Protein AF-0000000079963563 (afdb_homodimer)

Radius of gyration: 20.86 Å; Cα contacts (8 Å, |Δi|>4): 319; chains: 2; bounding box: 52×65×40 Å

Foldseek 3Di:
DQQKQAPVVCLCCQAPVLLVVLVVLLVCLVPPLQVVVCLLPPCVVPPDDCPPSNVVSNVVSVVSNVLSCCRHPVCVVDRDLVSVLVSLVVVLVVLVVQLVVLVVSCVVVVNPDVVSDDPSSVCSNVVSVVSSVVSVCVNVQPRMDRPPPPDD/DQQKQAPVVCLCCQAPVLLVVLVVLLVCLVPPLQVVVCLLPPCVVPPDDCPPSNVVSNVVSVVSNVLSCCRHPVCVVDRDLVSVLVSLVVVLVVLVVQLVVLVVSCVVVVNPDVVPDDPSSVCSNVVSVVSSVVSVCVNVQPRMDRPPPPDD

InterPro domains:
  IPR056121 Domain of unknown function DUF7704 [PF24803] (6-142)
  IPR056121 Domain of unknown function DUF7704 [PTHR37019] (5-150)

Secondary structure (DSSP, 8-state):
----EE-HHHHHIIIIIHHHHHHHHHHHHHH-HHHHHHHHS-TTTS---TTHHHHHHHHHHHHHHHHHHIIIIIGGG---HHHHHHHHHHHHHHHHHHHHHHHHHHHHTT--SGGG--HHHHHHHHHHHHHHHHHHHHHHTTTEE-------/----EE-HHHHH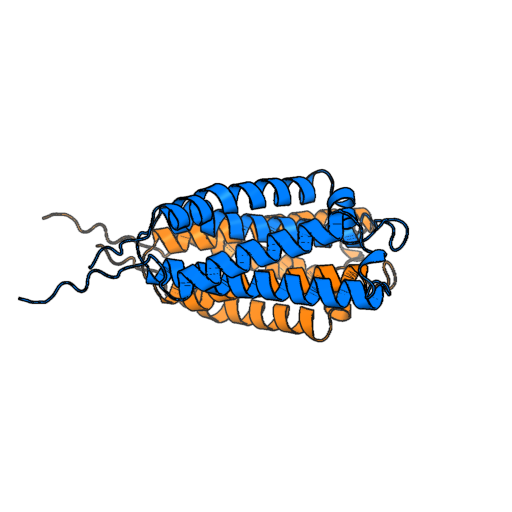IIIIIHHHHHHHHHHHHHH-HHHHHHHHS-TTTS---TTHHHHHHHHHHHHHHHHHHIIIIIGGG---HHHHHHHHHHHHHHHHHHHHHHHHHHHHTT--SGGG--HHHHHHHHHHHHHHHHHHHHHTTTTEE-------

Structure (mmCIF, N/CA/C/O backbone):
data_AF-0000000079963563-model_v1
#
loop_
_entity.id
_entity.type
_entity.pdbx_description
1 polymer 'DUF7704 domain-containing protein'
#
loop_
_atom_site.group_PDB
_atom_site.id
_atom_site.type_symbol
_atom_site.label_atom_id
_atom_site.label_alt_id
_atom_site.label_comp_id
_atom_site.label_asym_id
_atom_site.label_entity_id
_atom_site.label_seq_id
_atom_site.pdbx_PDB_ins_code
_atom_site.Cartn_x
_atom_site.Cartn_y
_atom_site.Cartn_z
_atom_site.occupancy
_atom_site.B_iso_or_equiv
_atom_site.auth_seq_id
_atom_site.auth_comp_id
_atom_site.auth_asym_id
_atom_site.auth_atom_id
_atom_site.pdbx_PDB_model_num
ATOM 1 N N . MET A 1 1 ? 4.363 29.156 14.539 1 44.59 1 MET A N 1
ATOM 2 C CA . MET A 1 1 ? 4.629 27.844 13.938 1 44.59 1 MET A CA 1
ATOM 3 C C . MET A 1 1 ? 5.824 27.922 12.992 1 44.59 1 MET A C 1
ATOM 5 O O . MET A 1 1 ? 5.836 28.719 12.062 1 44.59 1 MET A O 1
ATOM 9 N N . THR A 1 2 ? 6.93 27.609 13.445 1 53.22 2 THR A N 1
ATOM 10 C CA . THR A 1 2 ? 8.164 27.703 12.672 1 53.22 2 THR A CA 1
ATOM 11 C C . THR A 1 2 ? 8.031 26.969 11.344 1 53.22 2 THR A C 1
ATOM 13 O O . THR A 1 2 ? 7.469 25.875 11.297 1 53.22 2 THR A O 1
ATOM 16 N N . THR A 1 3 ? 7.969 27.672 10.328 1 65.56 3 THR A N 1
ATOM 17 C CA . THR A 1 3 ? 7.918 27.062 9 1 65.56 3 THR A CA 1
ATOM 18 C C . THR A 1 3 ? 9.195 26.281 8.719 1 65.56 3 THR A C 1
ATOM 20 O O . THR A 1 3 ? 10.297 26.828 8.789 1 65.56 3 THR A O 1
ATOM 23 N N . PRO A 1 4 ? 9.094 24.984 8.703 1 71.44 4 PRO A N 1
ATOM 24 C CA . PRO A 1 4 ? 10.305 24.203 8.406 1 71.44 4 PRO A CA 1
ATOM 25 C C . PRO A 1 4 ? 10.883 24.531 7.031 1 71.44 4 PRO A C 1
ATOM 27 O O . PRO A 1 4 ? 10.141 24.875 6.109 1 71.44 4 PRO A O 1
ATOM 30 N N . ASN A 1 5 ? 12.195 24.719 7.102 1 83 5 ASN A N 1
ATOM 31 C CA . ASN A 1 5 ? 12.891 24.891 5.828 1 83 5 ASN A CA 1
ATOM 32 C C . ASN A 1 5 ? 13.359 23.547 5.27 1 83 5 ASN A C 1
ATOM 34 O O . ASN A 1 5 ? 14.305 22.953 5.789 1 83 5 ASN A O 1
ATOM 38 N N . ILE A 1 6 ? 12.672 23.031 4.316 1 85.62 6 ILE A N 1
ATOM 39 C CA . ILE A 1 6 ? 13.023 21.797 3.623 1 85.62 6 ILE A CA 1
ATOM 40 C C . ILE A 1 6 ? 13.719 22.125 2.307 1 85.62 6 ILE A C 1
ATOM 42 O O . ILE A 1 6 ? 13.188 22.875 1.484 1 85.62 6 ILE A O 1
ATOM 46 N N . HIS A 1 7 ? 14.977 21.625 2.199 1 89.5 7 HIS A N 1
ATOM 47 C CA . HIS A 1 7 ? 15.719 21.828 0.962 1 89.5 7 HIS A CA 1
ATOM 48 C C . HIS A 1 7 ? 14.883 21.453 -0.255 1 89.5 7 HIS A C 1
ATOM 50 O O . HIS A 1 7 ? 14.148 20.453 -0.224 1 89.5 7 HIS A O 1
ATOM 56 N N . SER A 1 8 ? 15.047 22.156 -1.301 1 91 8 SER A N 1
ATOM 57 C CA . SER A 1 8 ? 14.234 21.984 -2.5 1 91 8 SER A CA 1
ATOM 58 C C . SER A 1 8 ? 14.391 20.594 -3.088 1 91 8 SER A C 1
ATOM 60 O O . SER A 1 8 ? 13.453 20.047 -3.68 1 91 8 SER A O 1
ATOM 62 N N . PHE A 1 9 ? 15.594 20 -2.922 1 93.62 9 PHE A N 1
ATOM 63 C CA . PHE A 1 9 ? 15.82 18.656 -3.432 1 93.62 9 PHE A CA 1
ATOM 64 C C . PHE A 1 9 ? 14.781 17.688 -2.891 1 93.62 9 PHE A C 1
ATOM 66 O O . PHE A 1 9 ? 14.195 16.906 -3.648 1 93.62 9 PHE A O 1
ATOM 73 N N . TYR A 1 10 ? 14.555 17.719 -1.634 1 94.19 10 TYR A N 1
ATOM 74 C CA . TYR A 1 10 ? 13.609 16.797 -1.001 1 94.19 10 TYR A CA 1
ATOM 75 C C . TYR A 1 10 ? 12.188 17.078 -1.464 1 94.19 10 TYR A C 1
ATOM 77 O O . TYR A 1 10 ? 11.414 16.156 -1.73 1 94.19 10 TYR A O 1
ATOM 85 N N . ARG A 1 11 ? 11.867 18.281 -1.586 1 94.06 11 ARG A N 1
ATOM 86 C CA . ARG A 1 11 ? 10.523 18.656 -2.027 1 94.06 11 ARG A CA 1
ATOM 87 C C . ARG A 1 11 ? 10.25 18.125 -3.436 1 94.06 11 ARG A C 1
ATOM 89 O O . ARG A 1 11 ? 9.195 17.547 -3.693 1 94.06 11 ARG A O 1
ATOM 96 N N . ILE A 1 12 ? 11.188 18.375 -4.262 1 95.5 12 ILE A N 1
ATOM 97 C CA . ILE A 1 12 ? 11.039 17.938 -5.645 1 95.5 12 ILE A CA 1
ATOM 98 C C . ILE A 1 12 ? 11 16.422 -5.699 1 95.5 12 ILE A C 1
ATOM 100 O O . ILE A 1 12 ? 10.133 15.828 -6.348 1 95.5 12 ILE A O 1
ATOM 104 N N . TRP A 1 13 ? 11.883 15.797 -5 1 97.19 13 TRP A N 1
ATOM 105 C CA . TRP A 1 13 ? 11.969 14.344 -5.035 1 97.19 13 TRP A CA 1
ATOM 106 C C . TRP A 1 13 ? 10.695 13.711 -4.48 1 97.19 13 TRP A C 1
ATOM 108 O O . TRP A 1 13 ? 10.102 12.836 -5.117 1 97.19 13 TRP A O 1
ATOM 118 N N . PHE A 1 14 ? 10.25 14.148 -3.322 1 97.19 14 PHE A N 1
ATOM 119 C CA . PHE A 1 14 ? 9.18 13.484 -2.592 1 97.19 14 PHE A CA 1
ATOM 120 C C . PHE A 1 14 ? 7.82 13.828 -3.197 1 97.19 14 PHE A C 1
ATOM 122 O O . PHE A 1 14 ? 6.898 13.008 -3.17 1 97.19 14 PHE A O 1
ATOM 129 N N . THR A 1 15 ? 7.719 15.016 -3.881 1 96.44 15 THR A N 1
ATOM 130 C CA . THR A 1 15 ? 6.383 15.43 -4.301 1 96.44 15 THR A CA 1
ATOM 131 C C . THR A 1 15 ? 6.238 15.336 -5.816 1 96.44 15 THR A C 1
ATOM 133 O O . THR A 1 15 ? 5.125 15.383 -6.34 1 96.44 15 THR A O 1
ATOM 136 N N . ILE A 1 16 ? 7.316 15.133 -6.559 1 97.25 16 ILE A N 1
ATOM 137 C CA . ILE A 1 16 ? 7.219 15.07 -8.016 1 97.25 16 ILE A CA 1
ATOM 138 C C . ILE A 1 16 ? 7.801 13.75 -8.508 1 97.25 16 ILE A C 1
ATOM 140 O O . ILE A 1 16 ? 7.105 12.961 -9.148 1 97.25 16 ILE A O 1
ATOM 144 N N . VAL A 1 17 ? 9.016 13.508 -8.141 1 97.5 17 VAL A N 1
ATOM 145 C CA . VAL A 1 17 ? 9.703 12.352 -8.688 1 97.5 17 VAL A CA 1
ATOM 146 C C . VAL A 1 17 ? 9.062 11.07 -8.156 1 97.5 17 VAL A C 1
ATOM 148 O O . VAL A 1 17 ? 8.664 10.203 -8.938 1 97.5 17 VAL A O 1
ATOM 151 N N . ASP A 1 18 ? 8.906 10.961 -6.859 1 97.75 18 ASP A N 1
ATOM 152 C CA . ASP A 1 18 ? 8.352 9.758 -6.246 1 97.75 18 ASP A CA 1
ATOM 153 C C . ASP A 1 18 ? 6.945 9.469 -6.773 1 97.75 18 ASP A C 1
ATOM 155 O O . ASP A 1 18 ? 6.668 8.359 -7.234 1 97.75 18 ASP A O 1
ATOM 159 N N . PRO A 1 19 ? 6.074 10.438 -6.77 1 97.38 19 PRO A N 1
ATOM 160 C CA . PRO A 1 19 ? 4.734 10.141 -7.285 1 97.38 19 PRO A CA 1
ATOM 161 C C . PRO A 1 19 ? 4.742 9.789 -8.773 1 97.38 19 PRO A C 1
ATOM 163 O O . PRO A 1 19 ? 3.916 8.984 -9.227 1 97.38 19 PRO A O 1
ATOM 166 N N . THR A 1 20 ? 5.629 10.328 -9.539 1 97.88 20 THR A N 1
ATOM 167 C CA . THR A 1 20 ? 5.734 9.984 -10.953 1 97.88 20 THR A CA 1
ATOM 168 C C . THR A 1 20 ? 6.16 8.531 -11.125 1 97.88 20 THR A C 1
ATOM 170 O O . THR A 1 20 ? 5.594 7.805 -11.945 1 97.88 20 THR A O 1
ATOM 173 N N . VAL A 1 21 ? 7.16 8.109 -10.344 1 96.81 21 VAL A N 1
ATOM 174 C CA . VAL A 1 21 ? 7.613 6.719 -10.375 1 96.81 21 VAL A CA 1
ATOM 175 C C . VAL A 1 21 ? 6.465 5.793 -9.984 1 96.81 21 VAL A C 1
ATOM 177 O O . VAL A 1 21 ? 6.23 4.773 -10.641 1 96.81 21 VAL A O 1
ATOM 180 N N . LEU A 1 22 ? 5.754 6.137 -8.977 1 97.75 22 LEU A N 1
ATOM 181 C CA . LEU A 1 22 ? 4.633 5.32 -8.516 1 97.75 22 LEU A CA 1
ATOM 182 C C . LEU A 1 22 ? 3.521 5.285 -9.555 1 97.75 22 LEU A C 1
ATOM 184 O O . LEU A 1 22 ? 2.84 4.27 -9.711 1 97.75 22 LEU A O 1
ATOM 188 N N . PHE A 1 23 ? 3.371 6.391 -10.305 1 97.69 23 PHE A N 1
ATOM 189 C CA . PHE A 1 23 ? 2.371 6.438 -11.367 1 97.69 23 PHE A CA 1
ATOM 190 C C . PHE A 1 23 ? 2.658 5.383 -12.43 1 97.69 23 PHE A C 1
ATOM 192 O O . PHE A 1 23 ? 1.761 4.645 -12.836 1 97.69 23 PHE A O 1
ATOM 199 N N . PHE A 1 24 ? 3.891 5.277 -12.844 1 95.94 24 PHE A N 1
ATOM 200 C CA . PHE A 1 24 ? 4.266 4.293 -13.852 1 95.94 24 PHE A CA 1
ATOM 201 C C . PHE A 1 24 ? 4.137 2.879 -13.297 1 95.94 24 PHE A C 1
ATOM 203 O O . PHE A 1 24 ? 3.762 1.954 -14.023 1 95.94 24 PHE A O 1
ATOM 210 N N . THR A 1 25 ? 4.496 2.732 -12.031 1 95.81 25 THR A N 1
ATOM 211 C CA . THR A 1 25 ? 4.355 1.426 -11.398 1 95.81 25 THR A CA 1
ATOM 212 C C . THR A 1 25 ? 2.895 0.99 -11.375 1 95.81 25 THR A C 1
ATOM 214 O O . THR A 1 25 ? 2.572 -0.15 -11.719 1 95.81 25 THR A O 1
ATOM 217 N N . VAL A 1 26 ? 2.016 1.884 -10.977 1 97.56 26 VAL A N 1
ATOM 218 C CA . VAL A 1 26 ? 0.585 1.603 -10.922 1 97.56 26 VAL A CA 1
ATOM 219 C C . VAL A 1 26 ? 0.073 1.263 -12.32 1 97.56 26 VAL A C 1
ATOM 221 O O . VAL A 1 26 ? -0.674 0.298 -12.492 1 97.56 26 VAL A O 1
ATOM 224 N N . LEU A 1 27 ? 0.519 2.016 -13.289 1 97.25 27 LEU A N 1
ATOM 225 C CA . LEU A 1 27 ? 0.101 1.764 -14.664 1 97.25 27 LEU A CA 1
ATOM 226 C C . LEU A 1 27 ? 0.542 0.378 -15.125 1 97.25 27 LEU A C 1
ATOM 228 O O . LEU A 1 27 ? -0.212 -0.327 -15.797 1 97.25 27 LEU A O 1
ATOM 232 N N . THR A 1 28 ? 1.711 -0.006 -14.805 1 95.81 28 THR A N 1
ATOM 233 C CA . THR A 1 28 ? 2.207 -1.322 -15.188 1 95.81 28 THR A CA 1
ATOM 234 C C . THR A 1 28 ? 1.41 -2.424 -14.5 1 95.81 28 THR A C 1
ATOM 236 O O . THR A 1 28 ? 1.154 -3.477 -15.086 1 95.81 28 THR A O 1
ATOM 239 N N . CYS A 1 29 ? 0.989 -2.217 -13.25 1 95.44 29 CYS A N 1
ATOM 240 C CA . CYS A 1 29 ? 0.158 -3.176 -12.531 1 95.44 29 CYS A CA 1
ATOM 241 C C . CYS A 1 29 ? -1.172 -3.389 -13.242 1 95.44 29 CYS A C 1
ATOM 243 O O . CYS A 1 29 ? -1.704 -4.5 -13.258 1 95.44 29 CYS A O 1
ATOM 245 N N . ILE A 1 30 ? -1.697 -2.359 -13.906 1 93.44 30 ILE A N 1
ATOM 246 C CA . ILE A 1 30 ? -3.029 -2.398 -14.5 1 93.44 30 ILE A CA 1
ATOM 247 C C . ILE A 1 30 ? -2.939 -2.918 -15.93 1 93.44 30 ILE A C 1
ATOM 249 O O . ILE A 1 30 ? -3.688 -3.818 -16.328 1 93.44 30 ILE A O 1
ATOM 253 N N . VAL A 1 31 ? -1.97 -2.512 -16.703 1 95 31 VAL A N 1
ATOM 254 C CA . VAL A 1 31 ? -1.929 -2.748 -18.141 1 95 31 VAL A CA 1
ATOM 255 C C . VAL A 1 31 ? -1.108 -4 -18.438 1 95 31 VAL A C 1
ATOM 257 O O . VAL A 1 31 ? -1.452 -4.781 -19.328 1 95 31 VAL A O 1
ATOM 260 N N . SER A 1 32 ? -0.006 -4.16 -17.766 1 94.81 32 SER A N 1
ATOM 261 C CA . SER A 1 32 ? 0.893 -5.27 -18.047 1 94.81 32 SER A CA 1
ATOM 262 C C . SER A 1 32 ? 1.438 -5.891 -16.766 1 94.81 32 SER A C 1
ATOM 264 O O . SER A 1 32 ? 2.648 -5.895 -16.547 1 94.81 32 SER A O 1
ATOM 266 N N . PRO A 1 33 ? 0.589 -6.543 -16.031 1 93 33 PRO A N 1
ATOM 267 C CA . PRO A 1 33 ? 1.051 -7.129 -14.773 1 93 33 PRO A CA 1
ATOM 268 C C . PRO A 1 33 ? 2.107 -8.211 -14.977 1 93 33 PRO A C 1
ATOM 270 O O . PRO A 1 33 ? 3.002 -8.375 -14.141 1 93 33 PRO A O 1
ATOM 273 N N . ALA A 1 34 ? 2.068 -8.891 -16.125 1 91.62 34 ALA A N 1
ATOM 274 C CA . ALA A 1 34 ? 3.072 -9.914 -16.422 1 91.62 34 ALA A CA 1
ATOM 275 C C . ALA A 1 34 ? 4.465 -9.297 -16.531 1 91.62 34 ALA A C 1
ATOM 277 O O . ALA A 1 34 ? 5.449 -9.898 -16.094 1 91.62 34 ALA A O 1
ATOM 278 N N . THR A 1 35 ? 4.492 -8.117 -17.109 1 89.12 35 THR A N 1
ATOM 279 C CA . THR A 1 35 ? 5.762 -7.41 -17.25 1 89.12 35 THR A CA 1
ATOM 280 C C . THR A 1 35 ? 6.309 -7.02 -15.875 1 89.12 35 THR A C 1
ATOM 282 O O . THR A 1 35 ? 7.508 -7.168 -15.617 1 89.12 35 THR A O 1
ATOM 285 N N . LEU A 1 36 ? 5.473 -6.578 -15.031 1 90.19 36 LEU A N 1
ATOM 286 C CA . LEU A 1 36 ? 5.906 -6.188 -13.695 1 90.19 36 LEU A CA 1
ATOM 287 C C . LEU A 1 36 ? 6.449 -7.387 -12.93 1 90.19 36 LEU A C 1
ATOM 289 O O . LEU A 1 36 ? 7.508 -7.301 -12.297 1 90.19 36 LEU A O 1
ATOM 293 N N . LEU A 1 37 ? 5.715 -8.469 -13.039 1 89.88 37 LEU A N 1
ATOM 294 C CA . LEU A 1 37 ? 6.203 -9.68 -12.391 1 89.88 37 LEU A CA 1
ATOM 295 C C . LEU A 1 37 ? 7.555 -10.094 -12.961 1 89.88 37 LEU A C 1
ATOM 297 O O . LEU A 1 37 ? 8.43 -10.562 -12.227 1 89.88 37 LEU A O 1
ATOM 301 N N . GLY A 1 38 ? 7.77 -9.922 -14.211 1 85.62 38 GLY A N 1
ATOM 302 C CA . GLY A 1 38 ? 9 -10.273 -14.898 1 85.62 38 GLY A CA 1
ATOM 303 C C . GLY A 1 38 ? 10.195 -9.469 -14.445 1 85.62 38 GLY A C 1
ATOM 304 O O . GLY A 1 38 ? 11.344 -9.883 -14.633 1 85.62 38 GLY A O 1
ATOM 305 N N . THR A 1 39 ? 9.906 -8.305 -13.883 1 82.62 39 THR A N 1
ATOM 306 C CA . THR A 1 39 ? 11 -7.496 -13.352 1 82.62 39 THR A CA 1
ATOM 307 C C . THR A 1 39 ? 11.492 -8.062 -12.023 1 82.62 39 THR A C 1
ATOM 309 O O . THR A 1 39 ? 12.594 -7.746 -11.578 1 82.62 39 THR A O 1
ATOM 312 N N . ILE A 1 40 ? 10.703 -8.828 -11.445 1 80.38 40 ILE A N 1
ATOM 313 C CA . ILE A 1 40 ? 11.008 -9.398 -10.133 1 80.38 40 ILE A CA 1
ATOM 314 C C . ILE A 1 40 ? 11.508 -10.828 -10.297 1 80.38 40 ILE A C 1
ATOM 316 O O . ILE A 1 40 ? 12.43 -11.258 -9.602 1 80.38 40 ILE A O 1
ATOM 320 N N . LEU A 1 41 ? 10.797 -11.562 -11.234 1 83.75 41 LEU A N 1
ATOM 321 C CA . LEU A 1 41 ? 11.102 -12.969 -11.469 1 83.75 41 LEU A CA 1
ATOM 322 C C . LEU A 1 41 ? 11.141 -13.273 -12.961 1 83.75 41 LEU A C 1
ATOM 324 O O . LEU A 1 41 ? 10.188 -12.984 -13.688 1 83.75 41 LEU A O 1
ATOM 328 N N . PRO A 1 42 ? 12.141 -13.898 -13.406 1 79.44 42 PRO A N 1
ATOM 329 C CA . PRO A 1 42 ? 12.164 -14.312 -14.812 1 79.44 42 PRO A CA 1
ATOM 330 C C . PRO A 1 42 ? 11.07 -15.328 -15.141 1 79.44 42 PRO A C 1
ATOM 332 O O . PRO A 1 42 ? 10.758 -16.188 -14.328 1 79.44 42 PRO A O 1
ATOM 335 N N . PRO A 1 43 ? 10.531 -15.148 -16.328 1 80.06 43 PRO A N 1
ATOM 336 C CA . PRO A 1 43 ? 9.469 -16.062 -16.75 1 80.06 43 PRO A CA 1
ATOM 337 C C . PRO A 1 43 ? 9.906 -17.531 -16.719 1 80.06 43 PRO A C 1
ATOM 339 O O . PRO A 1 43 ? 9.07 -18.422 -16.578 1 80.06 43 PRO A O 1
ATOM 342 N N . SER A 1 44 ? 11.125 -17.797 -16.891 1 78.88 44 SER A N 1
ATOM 343 C CA . SER A 1 44 ? 11.641 -19.156 -16.906 1 78.88 44 SER A CA 1
ATOM 344 C C . SER A 1 44 ? 11.453 -19.844 -15.562 1 78.88 44 SER A C 1
ATOM 346 O O . SER A 1 44 ? 11.398 -21.062 -15.477 1 78.88 44 SER A O 1
ATOM 348 N N . VAL A 1 45 ? 11.266 -19.109 -14.539 1 77.69 45 VAL A N 1
ATOM 349 C CA . VAL A 1 45 ? 11.195 -19.688 -13.203 1 77.69 45 VAL A CA 1
ATOM 350 C C . VAL A 1 45 ? 9.734 -19.812 -12.773 1 77.69 45 VAL A C 1
ATOM 352 O O . VAL A 1 45 ? 9.336 -20.844 -12.234 1 77.69 45 VAL A O 1
ATOM 355 N N . VAL A 1 46 ? 8.938 -18.719 -13.008 1 79.69 46 VAL A N 1
ATOM 356 C CA . VAL A 1 46 ? 7.527 -18.75 -12.625 1 79.69 46 VAL A CA 1
ATOM 357 C C . VAL A 1 46 ? 6.684 -18.078 -13.711 1 79.69 46 VAL A C 1
ATOM 359 O O . VAL A 1 46 ? 6.738 -16.859 -13.891 1 79.69 46 VAL A O 1
ATOM 362 N N . PRO A 1 47 ? 5.922 -18.953 -14.344 1 85.75 47 PRO A N 1
ATOM 363 C CA . PRO A 1 47 ? 5.023 -18.359 -15.344 1 85.75 47 PRO A CA 1
ATOM 364 C C . PRO A 1 47 ? 3.914 -17.516 -14.719 1 85.75 47 PRO A C 1
ATOM 366 O O . PRO A 1 47 ? 3.404 -17.859 -13.648 1 85.75 47 PRO A O 1
ATOM 369 N N . TYR A 1 48 ? 3.578 -16.453 -15.422 1 89.69 48 TYR A N 1
ATOM 370 C CA . TYR A 1 48 ? 2.523 -15.555 -14.961 1 89.69 48 TYR A CA 1
ATOM 371 C C . TYR A 1 48 ? 1.172 -16.25 -14.953 1 89.69 48 TYR A C 1
ATOM 373 O O . TYR A 1 48 ? 0.767 -16.844 -15.961 1 89.69 48 TYR A O 1
ATOM 381 N N . ASP A 1 49 ? 0.518 -16.266 -13.766 1 91 49 ASP A N 1
ATOM 382 C CA . ASP A 1 49 ? -0.851 -16.734 -13.602 1 91 49 ASP A CA 1
ATOM 383 C C . ASP A 1 49 ? -1.831 -15.578 -13.492 1 91 49 ASP A C 1
ATOM 385 O O . ASP A 1 49 ? -1.848 -14.867 -12.484 1 91 49 ASP A O 1
ATOM 389 N N . SER A 1 50 ? -2.676 -15.453 -14.445 1 89.12 50 SER A N 1
ATOM 390 C CA . SER A 1 50 ? -3.527 -14.273 -14.555 1 89.12 50 SER A CA 1
ATOM 391 C C . SER A 1 50 ? -4.504 -14.188 -13.391 1 89.12 50 SER A C 1
ATOM 393 O O . SER A 1 50 ? -5.008 -13.109 -13.07 1 89.12 50 SER A O 1
ATOM 395 N N . LEU A 1 51 ? -4.793 -15.289 -12.828 1 90.94 51 LEU A N 1
ATOM 396 C CA . LEU A 1 51 ? -5.73 -15.258 -11.711 1 90.94 51 LEU A CA 1
ATOM 397 C C . LEU A 1 51 ? -5.016 -14.914 -10.406 1 90.94 51 LEU A C 1
ATOM 399 O O . LEU A 1 51 ? -5.203 -13.828 -9.859 1 90.94 51 LEU A O 1
ATOM 403 N N . SER A 1 52 ? -4.094 -15.781 -9.992 1 91.38 52 SER A N 1
ATOM 404 C CA . SER A 1 52 ? -3.498 -15.602 -8.672 1 91.38 52 SER A CA 1
ATOM 405 C C . SER A 1 52 ? -2.52 -14.43 -8.664 1 91.38 52 SER A C 1
ATOM 407 O O . SER A 1 52 ? -2.588 -13.562 -7.797 1 91.38 52 SER A O 1
ATOM 409 N N . HIS A 1 53 ? -1.612 -14.32 -9.68 1 93.56 53 HIS A N 1
ATOM 410 C CA . HIS A 1 53 ? -0.671 -13.203 -9.719 1 93.56 53 HIS A CA 1
ATOM 411 C C . HIS A 1 53 ? -1.38 -11.898 -10.047 1 93.56 53 HIS A C 1
ATOM 413 O O . HIS A 1 53 ? -1.048 -10.844 -9.492 1 93.56 53 HIS A O 1
ATOM 419 N N . GLY A 1 54 ? -2.344 -11.969 -10.93 1 93.19 54 GLY A N 1
ATOM 420 C CA . GLY A 1 54 ? -3.062 -10.766 -11.328 1 93.19 54 GLY A CA 1
ATOM 421 C C . GLY A 1 54 ? -3.766 -10.086 -10.172 1 93.19 54 GLY A C 1
ATOM 422 O O . GLY A 1 54 ? -3.656 -8.867 -10 1 93.19 54 GLY A O 1
ATOM 423 N N . ILE A 1 55 ? -4.402 -10.797 -9.328 1 93.19 55 ILE A N 1
ATOM 424 C CA . ILE A 1 55 ? -5.16 -10.25 -8.211 1 93.19 55 ILE A CA 1
ATOM 425 C C . ILE A 1 55 ? -4.211 -9.562 -7.234 1 93.19 55 ILE A C 1
ATOM 427 O O . ILE A 1 55 ? -4.508 -8.469 -6.738 1 93.19 55 ILE A O 1
ATOM 431 N N . LEU A 1 56 ? -3.094 -10.188 -7.004 1 94.81 56 LEU A N 1
ATOM 432 C CA . LEU A 1 56 ? -2.125 -9.625 -6.07 1 94.81 56 LEU A CA 1
ATOM 433 C C . LEU A 1 56 ? -1.492 -8.359 -6.641 1 94.81 56 LEU A C 1
ATOM 435 O O . LEU A 1 56 ? -1.326 -7.363 -5.93 1 94.81 56 LEU A O 1
ATOM 439 N N . LEU A 1 57 ? -1.23 -8.375 -7.906 1 96.06 57 LEU A N 1
ATOM 440 C CA . LEU A 1 57 ? -0.585 -7.23 -8.539 1 96.06 57 LEU A CA 1
ATOM 441 C C . LEU A 1 57 ? -1.55 -6.055 -8.648 1 96.06 57 LEU A C 1
ATOM 443 O O . LEU A 1 57 ? -1.141 -4.898 -8.523 1 96.06 57 LEU A O 1
ATOM 447 N N . TYR A 1 58 ? -2.766 -6.301 -8.812 1 95.31 58 TYR A N 1
ATOM 448 C CA . TYR A 1 58 ? -3.754 -5.23 -8.805 1 95.31 58 TYR A CA 1
ATOM 449 C C . TYR A 1 58 ? -3.873 -4.605 -7.422 1 95.31 58 TYR A C 1
ATOM 451 O O . TYR A 1 58 ? -4.004 -3.387 -7.293 1 95.31 58 TYR A O 1
ATOM 459 N N . GLN A 1 59 ? -3.85 -5.445 -6.453 1 95.62 59 GLN A N 1
ATOM 460 C CA . GLN A 1 59 ? -3.873 -4.934 -5.09 1 95.62 59 GLN A CA 1
ATOM 461 C C . GLN A 1 59 ? -2.641 -4.082 -4.797 1 95.62 59 GLN A C 1
ATOM 463 O O . GLN A 1 59 ? -2.746 -3.012 -4.199 1 95.62 59 GLN A O 1
ATOM 468 N N . ILE A 1 60 ? -1.515 -4.531 -5.23 1 97 60 ILE A N 1
ATOM 469 C CA . ILE A 1 60 ? -0.273 -3.781 -5.086 1 97 60 ILE A CA 1
ATOM 470 C C . ILE A 1 60 ? -0.394 -2.439 -5.805 1 97 60 ILE A C 1
ATOM 472 O O . ILE A 1 60 ? -0.005 -1.401 -5.266 1 97 60 ILE A O 1
ATOM 476 N N . GLY A 1 61 ? -0.95 -2.525 -6.973 1 97.56 61 GLY A N 1
ATOM 477 C CA . GLY A 1 61 ? -1.171 -1.29 -7.711 1 97.56 61 GLY A CA 1
ATOM 478 C C . GLY A 1 61 ? -2.023 -0.289 -6.953 1 97.56 61 GLY A C 1
ATOM 479 O O . GLY A 1 61 ? -1.709 0.902 -6.918 1 97.56 61 GLY A O 1
ATOM 480 N N . ALA A 1 62 ? -3.068 -0.738 -6.363 1 98.06 62 ALA A N 1
ATOM 481 C CA . ALA A 1 62 ? -3.953 0.141 -5.602 1 98.06 62 ALA A CA 1
ATOM 482 C C . ALA A 1 62 ? -3.23 0.737 -4.395 1 98.06 62 ALA A C 1
ATOM 484 O O . ALA A 1 62 ? -3.42 1.91 -4.07 1 98.06 62 ALA A O 1
ATOM 485 N N . LEU A 1 63 ? -2.449 -0.046 -3.789 1 98.44 63 LEU A N 1
ATOM 486 C CA . LEU A 1 63 ? -1.723 0.409 -2.609 1 98.44 63 LEU A CA 1
ATOM 487 C C . LEU A 1 63 ? -0.632 1.404 -2.992 1 98.44 63 LEU A C 1
ATOM 489 O O . LEU A 1 63 ? -0.391 2.375 -2.27 1 98.44 63 LEU A O 1
ATOM 493 N N . TYR A 1 64 ? -0.034 1.193 -4.121 1 98.62 64 TYR A N 1
ATOM 494 C CA . TYR A 1 64 ? 0.939 2.17 -4.598 1 98.62 64 TYR A CA 1
ATOM 495 C C . TYR A 1 64 ? 0.253 3.467 -5.012 1 98.62 64 TYR A C 1
ATOM 497 O O . TYR A 1 64 ? 0.816 4.551 -4.852 1 98.62 64 TYR A O 1
ATOM 505 N N . ALA A 1 65 ? -0.869 3.346 -5.566 1 98.44 65 ALA A N 1
ATOM 506 C CA . ALA A 1 65 ? -1.626 4.559 -5.863 1 98.44 65 ALA A CA 1
ATOM 507 C C . ALA A 1 65 ? -1.909 5.355 -4.594 1 98.44 65 ALA A C 1
ATOM 509 O O . ALA A 1 65 ? -1.79 6.582 -4.582 1 98.44 65 ALA A O 1
ATOM 510 N N . PHE A 1 66 ? -2.34 4.668 -3.547 1 98.81 66 PHE A N 1
ATOM 511 C CA . PHE A 1 66 ? -2.51 5.305 -2.246 1 98.81 66 PHE A CA 1
ATOM 512 C C . PHE A 1 66 ? -1.243 6.047 -1.838 1 98.81 66 PHE A C 1
ATOM 514 O O . PHE A 1 66 ? -1.301 7.219 -1.448 1 98.81 66 PHE A O 1
ATOM 521 N N . MET A 1 67 ? -0.125 5.355 -1.93 1 98.75 67 MET A N 1
ATOM 522 C CA . MET A 1 67 ? 1.151 5.957 -1.559 1 98.75 67 MET A CA 1
ATOM 523 C C . MET A 1 67 ? 1.456 7.168 -2.436 1 98.75 67 MET A C 1
ATOM 525 O O . MET A 1 67 ? 1.952 8.188 -1.946 1 98.75 67 MET A O 1
ATOM 529 N N . GLY A 1 68 ? 1.173 7.055 -3.66 1 98.44 68 GLY A N 1
ATOM 530 C CA . GLY A 1 68 ? 1.372 8.18 -4.562 1 98.44 68 GLY A CA 1
ATOM 531 C C . GLY A 1 68 ? 0.561 9.406 -4.18 1 98.44 68 GLY A C 1
ATOM 532 O O . GLY A 1 68 ? 1.037 10.531 -4.297 1 98.44 68 GLY A O 1
ATOM 533 N N . ILE A 1 69 ? -0.606 9.188 -3.766 1 98.62 69 ILE A N 1
ATOM 534 C CA . ILE A 1 69 ? -1.47 10.281 -3.35 1 98.62 69 ILE A CA 1
ATOM 535 C C . ILE A 1 69 ? -0.931 10.906 -2.062 1 98.62 69 ILE A C 1
ATOM 537 O O . ILE A 1 69 ? -0.979 12.125 -1.885 1 98.62 69 ILE A O 1
ATOM 541 N N . MET A 1 70 ? -0.379 10.078 -1.166 1 98.69 70 MET A N 1
ATOM 542 C CA . MET A 1 70 ? 0.25 10.633 0.029 1 98.69 70 MET A CA 1
ATOM 543 C C . MET A 1 70 ? 1.406 11.555 -0.343 1 98.69 70 MET A C 1
ATOM 545 O O . MET A 1 70 ? 1.593 12.602 0.275 1 98.69 70 MET A O 1
ATOM 549 N N . TYR A 1 71 ? 2.082 11.203 -1.396 1 98 71 TYR A N 1
ATOM 550 C CA . TYR A 1 71 ? 3.225 12 -1.834 1 98 71 TYR A CA 1
ATOM 551 C C . TYR A 1 71 ? 2.77 13.227 -2.611 1 98 71 TYR A C 1
ATOM 553 O O . TYR A 1 71 ? 3.111 14.359 -2.254 1 98 71 TYR A O 1
ATOM 561 N N . GLY A 1 72 ? 1.962 13.039 -3.537 1 96.81 72 GLY A N 1
ATOM 562 C CA . GLY A 1 72 ? 1.635 14.078 -4.5 1 96.81 72 GLY A CA 1
ATOM 563 C C . GLY A 1 72 ? 0.581 15.047 -3.998 1 96.81 72 GLY A C 1
ATOM 564 O O . GLY A 1 72 ? 0.506 16.188 -4.461 1 96.81 72 GLY A O 1
ATOM 565 N N . VAL A 1 73 ? -0.239 14.57 -3.123 1 97.75 73 VAL A N 1
ATOM 566 C CA . VAL A 1 73 ? -1.354 15.406 -2.695 1 97.75 73 VAL A CA 1
ATOM 567 C C . VAL A 1 73 ? -1.195 15.766 -1.218 1 97.75 73 VAL A C 1
ATOM 569 O O . VAL A 1 73 ? -1.082 16.938 -0.866 1 97.75 73 VAL A O 1
ATOM 57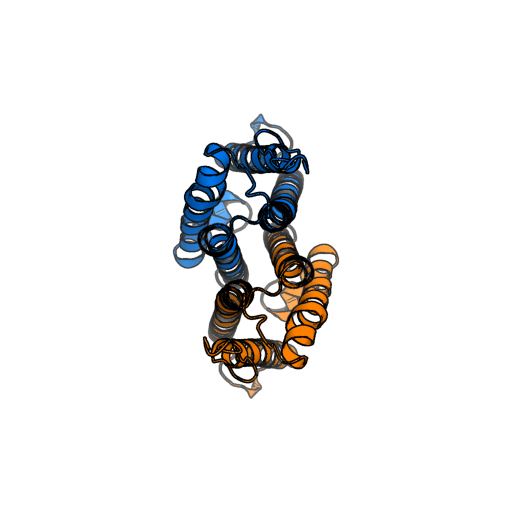2 N N . LEU A 1 74 ? -1.04 14.812 -0.36 1 97.94 74 LEU A N 1
ATOM 573 C CA . LEU A 1 74 ? -1.013 15.078 1.075 1 97.94 74 LEU A CA 1
ATOM 574 C C . LEU A 1 74 ? 0.204 15.914 1.452 1 97.94 74 LEU A C 1
ATOM 576 O O . LEU A 1 74 ? 0.078 16.906 2.166 1 97.94 74 LEU A O 1
ATOM 580 N N . GLN A 1 75 ? 1.353 15.516 0.95 1 96.5 75 GLN A N 1
ATOM 581 C CA . GLN A 1 75 ? 2.564 16.234 1.322 1 96.5 75 GLN A CA 1
ATOM 582 C C . GLN A 1 75 ? 2.572 17.641 0.73 1 96.5 75 GLN A C 1
ATOM 584 O O . GLN A 1 75 ? 3.221 18.547 1.266 1 96.5 75 GLN A O 1
ATOM 589 N N . ARG A 1 76 ? 1.822 17.906 -0.288 1 94.88 76 ARG A N 1
ATOM 590 C CA . ARG A 1 76 ? 1.718 19.25 -0.85 1 94.88 76 ARG A CA 1
ATOM 591 C C . ARG A 1 76 ? 0.713 20.094 -0.072 1 94.88 76 ARG A C 1
ATOM 593 O O . ARG A 1 76 ? 0.742 21.328 -0.14 1 94.88 76 ARG A O 1
ATOM 600 N N . ALA A 1 77 ? -0.146 19.406 0.58 1 95.19 77 ALA A N 1
ATOM 601 C CA . ALA A 1 77 ? -1.22 20.094 1.281 1 95.19 77 ALA A CA 1
ATOM 602 C C . ALA A 1 77 ? -0.759 20.578 2.656 1 95.19 77 ALA A C 1
ATOM 604 O O . ALA A 1 77 ? -1.505 21.25 3.369 1 95.19 77 ALA A O 1
ATOM 605 N N . THR A 1 78 ? 0.459 20.266 3.018 1 92.56 78 THR A N 1
ATOM 606 C CA . THR A 1 78 ? 0.954 20.688 4.324 1 92.56 78 THR A CA 1
ATOM 607 C C . THR A 1 78 ? 2.453 20.969 4.27 1 92.56 78 THR A C 1
ATOM 609 O O . THR A 1 78 ? 3.184 20.328 3.51 1 92.56 78 THR A O 1
ATOM 612 N N . SER A 1 79 ? 2.924 21.906 5.117 1 89.5 79 SER A N 1
ATOM 613 C CA . SER A 1 79 ? 4.344 22.203 5.277 1 89.5 79 SER A CA 1
ATOM 614 C C . SER A 1 79 ? 4.859 21.75 6.633 1 89.5 79 SER A C 1
ATOM 616 O O . SER A 1 79 ? 5.984 22.078 7.02 1 89.5 79 SER A O 1
ATOM 618 N N . ASP A 1 80 ? 3.963 21.016 7.312 1 92.12 80 ASP A N 1
ATOM 619 C CA . ASP A 1 80 ? 4.344 20.5 8.625 1 92.12 80 ASP A CA 1
ATOM 620 C C . ASP A 1 80 ? 5.398 19.406 8.508 1 92.12 80 ASP A C 1
ATOM 622 O O . ASP A 1 80 ? 5.129 18.328 7.98 1 92.12 80 ASP A O 1
ATOM 626 N N . LEU A 1 81 ? 6.586 19.703 9.062 1 93.25 81 LEU A N 1
ATOM 627 C CA . LEU A 1 81 ? 7.727 18.797 8.945 1 93.25 81 LEU A CA 1
ATOM 628 C C . LEU A 1 81 ? 7.449 17.484 9.656 1 93.25 81 LEU A C 1
ATOM 630 O O . LEU A 1 81 ? 7.906 16.422 9.211 1 93.25 81 LEU A O 1
ATOM 634 N N . ARG A 1 82 ? 6.766 17.531 10.727 1 93.94 82 ARG A N 1
ATOM 635 C CA . ARG A 1 82 ? 6.441 16.328 11.469 1 93.94 82 ARG A CA 1
ATOM 636 C C . ARG A 1 82 ? 5.652 15.352 10.602 1 93.94 82 ARG A C 1
ATOM 638 O O . ARG A 1 82 ? 5.918 14.141 10.625 1 93.94 82 ARG A O 1
ATOM 645 N N . LEU A 1 83 ? 4.723 15.82 9.859 1 96.56 83 LEU A N 1
ATOM 646 C CA . LEU A 1 83 ? 3.9 14.977 9 1 96.56 83 LEU A CA 1
ATOM 647 C C . LEU A 1 83 ? 4.715 14.422 7.836 1 96.56 83 LEU A C 1
ATOM 649 O O . LEU A 1 83 ? 4.551 13.266 7.449 1 96.56 83 LEU A O 1
ATOM 653 N N . TRP A 1 84 ? 5.594 15.266 7.301 1 96.31 84 TRP A N 1
ATOM 654 C CA . TRP A 1 84 ? 6.492 14.797 6.25 1 96.31 84 TRP A CA 1
ATOM 655 C C . TRP A 1 84 ? 7.359 13.648 6.754 1 96.31 84 TRP A C 1
ATOM 657 O O . TRP A 1 84 ? 7.539 12.641 6.055 1 96.31 84 TRP A O 1
ATOM 667 N N . LYS A 1 85 ? 7.848 13.773 7.941 1 97.12 85 LYS A N 1
ATOM 668 C CA . LYS A 1 85 ? 8.719 12.75 8.516 1 97.12 85 LYS A CA 1
ATOM 669 C C . LYS A 1 85 ? 7.953 11.461 8.789 1 97.12 85 LYS A C 1
ATOM 671 O O . LYS A 1 85 ? 8.5 10.367 8.664 1 97.12 85 LYS A O 1
ATOM 676 N N . ILE A 1 86 ? 6.75 11.531 9.156 1 98.19 86 ILE A N 1
ATOM 677 C CA . ILE A 1 86 ? 5.934 10.344 9.367 1 98.19 86 ILE A CA 1
ATOM 678 C C . ILE A 1 86 ? 5.75 9.602 8.047 1 98.19 86 ILE A C 1
ATOM 680 O O . ILE A 1 86 ? 5.949 8.383 7.98 1 98.19 86 ILE A O 1
ATOM 684 N N . VAL A 1 87 ? 5.379 10.328 6.984 1 98.56 87 VAL A N 1
ATOM 685 C CA . VAL A 1 87 ? 5.152 9.711 5.68 1 98.56 87 VAL A CA 1
ATOM 686 C C . VAL A 1 87 ? 6.441 9.062 5.184 1 98.56 87 VAL A C 1
ATOM 688 O O . VAL A 1 87 ? 6.441 7.902 4.77 1 98.56 87 VAL A O 1
ATOM 691 N N . GLN A 1 88 ? 7.523 9.82 5.305 1 98.5 88 GLN A N 1
ATOM 692 C CA . GLN A 1 88 ? 8.789 9.32 4.773 1 98.5 88 GLN A CA 1
ATOM 693 C C . GLN A 1 88 ? 9.352 8.211 5.648 1 98.5 88 GLN A C 1
ATOM 695 O O . GLN A 1 88 ? 10 7.285 5.152 1 98.5 88 GLN A O 1
ATOM 700 N N . GLY A 1 89 ? 9.164 8.336 6.934 1 98.5 89 GLY A N 1
ATOM 701 C CA . GLY A 1 89 ? 9.562 7.246 7.809 1 98.5 89 GLY A CA 1
ATOM 702 C C . GLY A 1 89 ? 8.844 5.949 7.508 1 98.5 89 GLY A C 1
ATOM 703 O O . GLY A 1 89 ? 9.461 4.879 7.477 1 98.5 89 GLY A O 1
ATOM 704 N N . ALA A 1 90 ? 7.516 6.035 7.332 1 98.75 90 ALA A N 1
ATOM 705 C CA . ALA A 1 90 ? 6.727 4.863 6.953 1 98.75 90 ALA A CA 1
ATOM 706 C C . ALA A 1 90 ? 7.176 4.316 5.602 1 98.75 90 ALA A C 1
ATOM 708 O O . ALA A 1 90 ? 7.207 3.1 5.395 1 98.75 90 ALA A O 1
ATOM 709 N N . THR A 1 91 ? 7.48 5.184 4.676 1 98.69 91 THR A N 1
ATOM 710 C CA . THR A 1 91 ? 7.953 4.77 3.361 1 98.69 91 THR A CA 1
ATOM 711 C C . THR A 1 91 ? 9.297 4.055 3.469 1 98.69 91 THR A C 1
ATOM 713 O O . THR A 1 91 ? 9.555 3.098 2.736 1 98.69 91 THR A O 1
ATOM 716 N N . LEU A 1 92 ? 10.164 4.559 4.316 1 98.62 92 LEU A N 1
ATOM 717 C CA . LEU A 1 92 ? 11.461 3.912 4.516 1 98.62 92 LEU A CA 1
ATOM 718 C C . LEU A 1 92 ? 11.281 2.459 4.941 1 98.62 92 LEU A C 1
ATOM 720 O O . LEU A 1 92 ? 12.039 1.585 4.516 1 98.62 92 LEU A O 1
ATOM 724 N N . MET A 1 93 ? 10.281 2.217 5.738 1 98.19 93 MET A N 1
ATOM 725 C CA . MET A 1 93 ? 9.977 0.843 6.129 1 98.19 93 MET A CA 1
ATOM 726 C C . MET A 1 93 ? 9.617 -0.003 4.91 1 98.19 93 MET A C 1
ATOM 728 O O . MET A 1 93 ? 10.023 -1.163 4.816 1 98.19 93 MET A O 1
ATOM 732 N N . VAL A 1 94 ? 8.875 0.55 3.984 1 98.31 94 VAL A N 1
ATOM 733 C CA . VAL A 1 94 ? 8.523 -0.148 2.754 1 98.31 94 VAL A CA 1
ATOM 734 C C . VAL A 1 94 ? 9.781 -0.412 1.929 1 98.31 94 VAL A C 1
ATOM 736 O O . VAL A 1 94 ? 9.984 -1.524 1.437 1 98.31 94 VAL A O 1
ATOM 739 N N . ASP A 1 95 ? 10.633 0.609 1.825 1 97.88 95 ASP A N 1
ATOM 740 C CA . ASP A 1 95 ? 11.875 0.462 1.079 1 97.88 95 ASP A CA 1
ATOM 741 C C . ASP A 1 95 ? 12.727 -0.672 1.647 1 97.88 95 ASP A C 1
ATOM 743 O O . ASP A 1 95 ? 13.242 -1.506 0.898 1 97.88 95 ASP A O 1
ATOM 747 N N . LEU A 1 96 ? 12.891 -0.677 2.914 1 97.75 96 LEU A N 1
ATOM 748 C CA . LEU A 1 96 ? 13.711 -1.697 3.566 1 97.75 96 LEU A CA 1
ATOM 749 C C . LEU A 1 96 ? 13.102 -3.082 3.371 1 97.75 96 LEU A C 1
ATOM 751 O O . LEU A 1 96 ? 13.828 -4.059 3.172 1 97.75 96 LEU A O 1
ATOM 755 N N . SER A 1 97 ? 11.82 -3.129 3.439 1 96.25 97 SER A N 1
ATOM 756 C CA . SER A 1 97 ? 11.156 -4.402 3.188 1 96.25 97 SER A CA 1
ATOM 757 C C . SER A 1 97 ? 11.43 -4.895 1.769 1 96.25 97 SER A C 1
ATOM 759 O O . SER A 1 97 ? 11.617 -6.094 1.548 1 96.25 97 SER A O 1
ATOM 761 N N . LEU A 1 98 ? 11.359 -3.975 0.848 1 95.81 98 LEU A N 1
ATOM 762 C CA . LEU A 1 98 ? 11.609 -4.344 -0.542 1 95.81 98 LEU A CA 1
ATOM 763 C C . LEU A 1 98 ? 13.039 -4.855 -0.719 1 95.81 98 LEU A C 1
ATOM 765 O O . LEU A 1 98 ? 13.281 -5.773 -1.506 1 95.81 98 LEU A O 1
ATOM 769 N N . ILE A 1 99 ? 13.977 -4.336 -0.01 1 96.19 99 ILE A N 1
ATOM 770 C CA . ILE A 1 99 ? 15.367 -4.777 -0.078 1 96.19 99 ILE A CA 1
ATOM 771 C C . ILE A 1 99 ? 15.484 -6.184 0.508 1 96.19 99 ILE A C 1
ATOM 773 O O . ILE A 1 99 ? 16.156 -7.047 -0.07 1 96.19 99 ILE A O 1
ATOM 777 N N . VAL A 1 100 ? 14.859 -6.387 1.6 1 94.88 100 VAL A N 1
ATOM 778 C CA . VAL A 1 100 ? 14.898 -7.699 2.242 1 94.88 100 VAL A CA 1
ATOM 779 C C . VAL A 1 100 ? 14.258 -8.742 1.328 1 94.88 100 VAL A C 1
ATOM 781 O O . VAL A 1 100 ? 14.797 -9.828 1.144 1 94.88 100 VAL A O 1
ATOM 784 N N . VAL A 1 101 ? 13.094 -8.422 0.796 1 92.31 101 VAL A N 1
ATOM 785 C CA . VAL A 1 101 ? 12.398 -9.336 -0.101 1 92.31 101 VAL A CA 1
ATOM 786 C C . VAL A 1 101 ? 13.266 -9.625 -1.321 1 92.31 101 VAL A C 1
ATOM 788 O O . VAL A 1 101 ? 13.281 -10.75 -1.825 1 92.31 101 VAL A O 1
ATOM 791 N N . PHE A 1 102 ? 13.93 -8.633 -1.843 1 91.38 102 PHE A N 1
ATOM 792 C CA . PHE A 1 102 ? 14.844 -8.82 -2.959 1 91.38 102 PHE A CA 1
ATOM 793 C C . PHE A 1 102 ? 15.922 -9.836 -2.607 1 91.38 102 PHE A C 1
ATOM 795 O O . PHE A 1 102 ? 16.188 -10.758 -3.379 1 91.38 102 PHE A O 1
ATOM 802 N N . TYR A 1 103 ? 16.531 -9.68 -1.469 1 92 103 TYR A N 1
ATOM 803 C CA . TYR A 1 103 ? 17.594 -10.586 -1.029 1 92 103 TYR A CA 1
ATOM 804 C C . TYR A 1 103 ? 17.062 -12.016 -0.908 1 92 103 TYR A C 1
ATOM 806 O O . TYR A 1 103 ? 17.703 -12.953 -1.388 1 92 103 TYR A O 1
ATOM 814 N N . VAL A 1 104 ? 15.953 -12.172 -0.294 1 90 104 VAL A N 1
ATOM 815 C CA . VAL A 1 104 ? 15.359 -13.492 -0.104 1 90 104 VAL A CA 1
ATOM 816 C C . VAL A 1 104 ? 15.062 -14.125 -1.461 1 90 104 VAL A C 1
ATOM 818 O O . VAL A 1 104 ? 15.305 -15.32 -1.665 1 90 104 VAL A O 1
ATOM 821 N N . SER A 1 105 ? 14.477 -13.297 -2.311 1 88.94 105 SER A N 1
ATOM 822 C CA . SER A 1 105 ? 14.172 -13.773 -3.658 1 88.94 105 SER A CA 1
ATOM 823 C C . SER A 1 105 ? 15.438 -14.266 -4.359 1 88.94 105 SER A C 1
ATOM 825 O O . SER A 1 105 ? 15.414 -15.312 -5.02 1 88.94 105 SER A O 1
ATOM 827 N N . MET A 1 106 ? 16.547 -13.594 -4.215 1 91.31 106 MET A N 1
ATOM 828 C CA . MET A 1 106 ? 17.812 -13.969 -4.855 1 91.31 106 MET A CA 1
ATOM 829 C C . MET A 1 106 ? 18.328 -15.297 -4.305 1 91.31 106 MET A C 1
ATOM 831 O O . MET A 1 106 ? 18.781 -16.156 -5.062 1 91.31 106 MET A O 1
ATOM 835 N N . VAL A 1 107 ? 18.234 -15.406 -3.055 1 91.19 107 VAL A N 1
ATOM 836 C CA . VAL A 1 107 ? 18.703 -16.625 -2.41 1 91.19 107 VAL A CA 1
ATOM 837 C C . VAL A 1 107 ? 17.859 -17.812 -2.895 1 91.19 107 VAL A C 1
ATOM 839 O O . VAL A 1 107 ? 18.406 -18.859 -3.246 1 91.19 107 VAL A O 1
ATOM 842 N N . LYS A 1 108 ? 16.578 -17.688 -2.945 1 89.31 108 LYS A N 1
ATOM 843 C CA . LYS A 1 108 ? 15.688 -18.781 -3.354 1 89.31 108 LYS A CA 1
ATOM 844 C C . LYS A 1 108 ? 15.906 -19.141 -4.816 1 89.31 108 LYS A C 1
ATOM 846 O O . LYS A 1 108 ? 15.648 -20.281 -5.219 1 89.31 108 LYS A O 1
ATOM 851 N N . GLN A 1 109 ? 16.375 -18.203 -5.562 1 89.75 109 GLN A N 1
ATOM 852 C CA . GLN A 1 109 ? 16.625 -18.438 -6.977 1 89.75 109 GLN A CA 1
ATOM 853 C C . GLN A 1 109 ? 18.062 -18.891 -7.215 1 89.75 109 GLN A C 1
ATOM 855 O O . GLN A 1 109 ? 18.484 -19.062 -8.359 1 89.75 109 GLN A O 1
ATOM 860 N N . ASN A 1 110 ? 18.828 -19 -6.09 1 88.94 110 ASN A N 1
ATOM 861 C CA . ASN A 1 110 ? 20.234 -19.406 -6.145 1 88.94 110 ASN A CA 1
ATOM 862 C C . ASN A 1 110 ? 21.062 -18.391 -6.918 1 88.94 110 ASN A C 1
ATOM 864 O O . ASN A 1 110 ? 21.922 -18.781 -7.719 1 88.94 110 ASN A O 1
ATOM 868 N N . LYS A 1 111 ? 20.719 -17.188 -6.852 1 88.56 111 LYS A N 1
ATOM 869 C CA . LYS A 1 111 ? 21.422 -16.094 -7.492 1 88.56 111 LYS A CA 1
ATOM 870 C C . LYS A 1 111 ? 22.281 -15.32 -6.48 1 88.56 111 LYS A C 1
ATOM 872 O O . LYS A 1 111 ? 22.25 -14.086 -6.445 1 88.56 111 LYS A O 1
ATOM 877 N N . THR A 1 112 ? 22.953 -16.016 -5.684 1 86.5 112 THR A N 1
ATOM 878 C CA . THR A 1 112 ? 23.75 -15.328 -4.664 1 86.5 112 THR A CA 1
ATOM 879 C C . THR A 1 112 ? 25.078 -14.859 -5.23 1 86.5 112 THR A C 1
ATOM 881 O O . THR A 1 112 ? 25.719 -13.969 -4.668 1 86.5 112 THR A O 1
ATOM 884 N N . ASP A 1 113 ? 25.422 -15.438 -6.469 1 89.88 113 ASP A N 1
ATOM 885 C CA . ASP A 1 113 ? 26.594 -14.969 -7.199 1 89.88 113 ASP A CA 1
ATOM 886 C C . ASP A 1 113 ? 26.234 -13.797 -8.109 1 89.88 113 ASP A C 1
ATOM 888 O O . ASP A 1 113 ? 25.328 -13.898 -8.938 1 89.88 113 ASP A O 1
ATOM 892 N N . LEU A 1 114 ? 26.953 -12.711 -8.078 1 87.31 114 LEU A N 1
ATOM 893 C CA . LEU A 1 114 ? 26.672 -11.484 -8.812 1 87.31 114 LEU A CA 1
ATOM 894 C C . LEU A 1 114 ? 26.719 -11.734 -10.32 1 87.31 114 LEU A C 1
ATOM 896 O O . LEU A 1 114 ? 26.047 -11.039 -11.086 1 87.31 114 LEU A O 1
ATOM 900 N N . SER A 1 115 ? 27.453 -12.68 -10.719 1 90 115 SER A N 1
ATOM 901 C CA . SER A 1 115 ? 27.594 -12.984 -12.141 1 90 115 SER A CA 1
ATOM 902 C C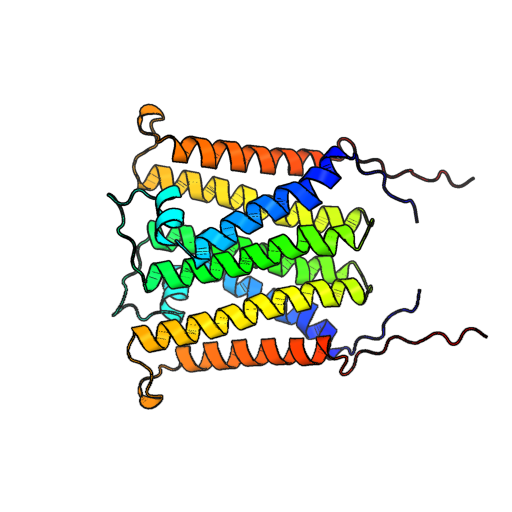 . SER A 1 115 ? 26.297 -13.5 -12.727 1 90 115 SER A C 1
ATOM 904 O O . SER A 1 115 ? 26.094 -13.469 -13.945 1 90 115 SER A O 1
ATOM 906 N N . LYS A 1 116 ? 25.453 -13.906 -11.883 1 87.94 116 LYS A N 1
ATOM 907 C CA . LYS A 1 116 ? 24.203 -14.484 -12.336 1 87.94 116 LYS A CA 1
ATOM 908 C C . LYS A 1 116 ? 23.094 -13.43 -12.398 1 87.94 116 LYS A C 1
ATOM 910 O O . LYS A 1 116 ? 21.984 -13.711 -12.852 1 87.94 116 LYS A O 1
ATOM 915 N N . TRP A 1 117 ? 23.406 -12.234 -12.078 1 88.62 117 TRP A N 1
ATOM 916 C CA . TRP A 1 117 ? 22.391 -11.203 -11.969 1 88.62 117 TRP A CA 1
ATOM 917 C C . TRP A 1 117 ? 22.016 -10.656 -13.352 1 88.62 117 TRP A C 1
ATOM 919 O O . TRP A 1 117 ? 22.891 -10.461 -14.203 1 88.62 117 TRP A O 1
ATOM 929 N N . LEU A 1 118 ? 20.781 -10.445 -13.5 1 83.94 118 LEU A N 1
ATOM 930 C CA . LEU A 1 118 ? 20.266 -9.789 -14.688 1 83.94 118 LEU A CA 1
ATOM 931 C C . LEU A 1 118 ? 20.266 -8.273 -14.523 1 83.94 118 LEU A C 1
ATOM 933 O O . LEU A 1 118 ? 20.328 -7.77 -13.398 1 83.94 118 LEU A O 1
ATOM 937 N N . PRO A 1 119 ? 20.234 -7.535 -15.688 1 84.81 119 PRO A N 1
ATOM 938 C CA . PRO A 1 119 ? 20.172 -6.074 -15.578 1 84.81 119 PRO A CA 1
ATOM 939 C C . PRO A 1 119 ? 19.016 -5.594 -14.711 1 84.81 119 PRO A C 1
ATOM 941 O O . PRO A 1 119 ? 19.156 -4.613 -13.977 1 84.81 119 PRO A O 1
ATOM 944 N N . GLY A 1 120 ? 17.922 -6.293 -14.719 1 84.5 120 GLY A N 1
ATOM 945 C CA . GLY A 1 120 ? 16.781 -5.945 -13.891 1 84.5 120 GLY A CA 1
ATOM 946 C C . GLY A 1 120 ? 17.047 -6.07 -12.406 1 84.5 120 GLY A C 1
ATOM 947 O O . GLY A 1 120 ? 16.562 -5.27 -11.609 1 84.5 120 GLY A O 1
ATOM 948 N N . ASP A 1 121 ? 17.812 -7 -12.039 1 88.81 121 ASP A N 1
ATOM 949 C CA . ASP A 1 121 ? 18.172 -7.188 -10.641 1 88.81 121 ASP A CA 1
ATOM 950 C C . ASP A 1 121 ? 18.984 -6 -10.125 1 88.81 121 ASP A C 1
ATOM 952 O O . ASP A 1 121 ? 18.719 -5.477 -9.047 1 88.81 121 ASP A O 1
ATOM 956 N N . TRP A 1 122 ? 19.922 -5.602 -11 1 90.44 122 TRP A N 1
ATOM 957 C CA . TRP A 1 122 ? 20.766 -4.461 -10.641 1 90.44 122 TRP A CA 1
ATOM 958 C C . TRP A 1 122 ? 19.922 -3.197 -10.484 1 90.44 122 TRP A C 1
ATOM 960 O O . TRP A 1 122 ? 20.062 -2.469 -9.5 1 90.44 122 TRP A O 1
ATOM 970 N N . PHE A 1 123 ? 19.109 -2.959 -11.422 1 88.25 123 PHE A N 1
ATOM 971 C CA . PHE A 1 123 ? 18.281 -1.756 -11.406 1 88.25 123 PHE A CA 1
ATOM 972 C C . PHE A 1 123 ? 17.391 -1.722 -10.164 1 88.25 123 PHE A C 1
ATOM 974 O O . PHE A 1 123 ? 17.312 -0.7 -9.477 1 88.25 123 PHE A O 1
ATOM 981 N N . ASN A 1 124 ? 16.75 -2.768 -9.875 1 89.81 124 ASN A N 1
ATOM 982 C CA . ASN A 1 124 ? 15.852 -2.84 -8.734 1 89.81 124 ASN A CA 1
ATOM 983 C C . ASN A 1 124 ? 16.578 -2.553 -7.426 1 89.81 124 ASN A C 1
ATOM 985 O O . ASN A 1 124 ? 16.109 -1.755 -6.613 1 89.81 124 ASN A O 1
ATOM 989 N N . LEU A 1 125 ? 17.672 -3.191 -7.266 1 92.94 125 LEU A N 1
ATOM 990 C CA . LEU A 1 125 ? 18.406 -3.039 -6.016 1 92.94 125 LEU A CA 1
ATOM 991 C C . LEU A 1 125 ? 18.953 -1.624 -5.875 1 92.94 125 LEU A C 1
ATOM 993 O O . LEU A 1 125 ? 18.812 -1 -4.82 1 92.94 125 LEU A O 1
ATOM 997 N N . LEU A 1 126 ? 19.578 -1.121 -6.938 1 94.5 126 LEU A N 1
ATOM 998 C CA . LEU A 1 126 ? 20.234 0.187 -6.879 1 94.5 126 LEU A CA 1
ATOM 999 C C . LEU A 1 126 ? 19.203 1.295 -6.707 1 94.5 126 LEU A C 1
ATOM 1001 O O . LEU A 1 126 ? 19.406 2.227 -5.926 1 94.5 126 LEU A O 1
ATOM 1005 N N . PHE A 1 127 ? 18.156 1.167 -7.418 1 95.38 127 PHE A N 1
ATOM 1006 C CA . PHE A 1 127 ? 17.109 2.186 -7.324 1 95.38 127 PHE A CA 1
ATOM 1007 C C . PHE A 1 127 ? 16.484 2.186 -5.941 1 95.38 127 PHE A C 1
ATOM 1009 O O . PHE A 1 127 ? 16.312 3.242 -5.328 1 95.38 127 PHE A O 1
ATOM 1016 N N . THR A 1 128 ? 16.062 1.044 -5.461 1 95.75 128 THR A N 1
ATOM 1017 C CA . THR A 1 128 ? 15.43 0.938 -4.152 1 95.75 128 THR A CA 1
ATOM 1018 C C . THR A 1 128 ? 16.375 1.405 -3.049 1 95.75 128 THR A C 1
ATOM 1020 O O . THR A 1 128 ? 15.945 2.074 -2.104 1 95.75 128 THR A O 1
ATOM 1023 N N . THR A 1 129 ? 17.641 1.047 -3.174 1 97.62 129 THR A N 1
ATOM 1024 C CA . THR A 1 129 ? 18.625 1.479 -2.197 1 97.62 129 THR A CA 1
ATOM 1025 C C . THR A 1 129 ? 18.828 2.99 -2.26 1 97.62 129 THR A C 1
ATOM 1027 O O . THR A 1 129 ? 18.938 3.65 -1.226 1 97.62 129 THR A O 1
ATOM 1030 N N . TRP A 1 130 ? 18.828 3.477 -3.416 1 97.81 130 TRP A N 1
ATOM 1031 C CA . TRP A 1 130 ? 18.984 4.91 -3.623 1 97.81 130 TRP A CA 1
ATOM 1032 C C . TRP A 1 130 ? 17.875 5.691 -2.947 1 97.81 130 TRP A C 1
ATOM 1034 O O . TRP A 1 130 ? 18.125 6.637 -2.195 1 97.81 130 TRP A O 1
ATOM 1044 N N . VAL A 1 131 ? 16.625 5.336 -3.178 1 97.56 131 VAL A N 1
ATOM 1045 C CA . VAL A 1 131 ? 15.5 6.059 -2.6 1 97.56 131 VAL A CA 1
ATOM 1046 C C . VAL A 1 131 ? 15.508 5.898 -1.081 1 97.56 131 VAL A C 1
ATOM 1048 O O . VAL A 1 131 ? 15.172 6.832 -0.35 1 97.56 131 VAL A O 1
ATOM 1051 N N . ALA A 1 132 ? 15.867 4.754 -0.583 1 98.25 132 ALA A N 1
ATOM 1052 C CA . ALA A 1 132 ? 15.969 4.527 0.857 1 98.25 132 ALA A CA 1
ATOM 1053 C C . ALA A 1 132 ? 17 5.465 1.484 1 98.25 132 ALA A C 1
ATOM 1055 O O . ALA A 1 132 ? 16.766 6.031 2.555 1 98.25 132 ALA A O 1
ATOM 1056 N N . LEU A 1 133 ? 18.094 5.68 0.811 1 98.06 133 LEU A N 1
ATOM 1057 C CA . LEU A 1 133 ? 19.156 6.539 1.322 1 98.06 133 LEU A CA 1
ATOM 1058 C C . LEU A 1 133 ? 18.688 7.992 1.375 1 98.06 133 LEU A C 1
ATOM 1060 O O . LEU A 1 133 ? 19.031 8.719 2.311 1 98.06 133 LEU A O 1
ATOM 1064 N N . ILE A 1 134 ? 17.984 8.367 0.389 1 97.75 134 ILE A N 1
ATOM 1065 C CA . ILE A 1 134 ? 17.438 9.719 0.375 1 97.75 134 ILE A CA 1
ATOM 1066 C C . ILE A 1 134 ? 16.547 9.922 1.596 1 97.75 134 ILE A C 1
ATOM 1068 O O . ILE A 1 134 ? 16.609 10.961 2.258 1 97.75 134 ILE A O 1
ATOM 1072 N N . ARG A 1 135 ? 15.781 8.984 1.93 1 97.88 135 ARG A N 1
ATOM 1073 C CA . ARG A 1 135 ? 14.867 9.094 3.062 1 97.88 135 ARG A CA 1
ATOM 1074 C C . ARG A 1 135 ? 15.625 9.078 4.383 1 97.88 135 ARG A C 1
ATOM 1076 O O . ARG A 1 135 ? 15.258 9.781 5.328 1 97.88 135 ARG A O 1
ATOM 1083 N N . VAL A 1 136 ? 16.609 8.227 4.426 1 97.88 136 VAL A N 1
ATOM 1084 C CA . VAL A 1 136 ? 17.438 8.195 5.629 1 97.88 136 VAL A CA 1
ATOM 1085 C C . VAL A 1 136 ? 18.062 9.562 5.855 1 97.88 136 VAL A C 1
ATOM 1087 O O . VAL A 1 136 ? 18.094 10.07 6.984 1 97.88 136 VAL A O 1
ATOM 1090 N N . ALA A 1 137 ? 18.594 10.156 4.836 1 97.12 137 ALA A N 1
ATOM 1091 C CA . ALA A 1 137 ? 19.188 11.492 4.938 1 97.12 137 ALA A CA 1
ATOM 1092 C C . ALA A 1 137 ? 18.156 12.516 5.379 1 97.12 137 ALA A C 1
ATOM 1094 O O . ALA A 1 137 ? 18.422 13.328 6.27 1 97.12 137 ALA A O 1
ATOM 1095 N N . PHE A 1 138 ? 17.016 12.469 4.781 1 96.44 138 PHE A N 1
ATOM 1096 C CA . PHE A 1 138 ? 15.945 13.398 5.125 1 96.44 138 PHE A CA 1
ATOM 1097 C C . PHE A 1 138 ? 15.523 13.234 6.582 1 96.44 138 PHE A C 1
ATOM 1099 O O . PHE A 1 138 ? 15.422 14.219 7.316 1 96.44 138 PHE A O 1
ATOM 1106 N N . LEU A 1 139 ? 15.367 12.008 7.039 1 96.62 139 LEU A N 1
ATOM 1107 C CA . LEU A 1 139 ? 14.906 11.711 8.398 1 96.62 139 LEU A CA 1
ATOM 1108 C C . LEU A 1 139 ? 15.992 12.039 9.414 1 96.62 139 LEU A C 1
ATOM 1110 O O . LEU A 1 139 ? 15.695 12.352 10.57 1 96.62 139 LEU A O 1
ATOM 1114 N N . GLY A 1 140 ? 17.188 11.992 8.992 1 94.62 140 GLY A N 1
ATOM 1115 C CA . GLY A 1 140 ? 18.312 12.359 9.844 1 94.62 140 GLY A CA 1
ATOM 1116 C C . GLY A 1 140 ? 18.5 13.852 9.977 1 94.62 140 GLY A C 1
ATOM 1117 O O . GLY A 1 140 ? 19.312 14.312 10.789 1 94.62 140 GLY A O 1
ATOM 1118 N N . GLY A 1 141 ? 17.844 14.664 9.109 1 91.31 141 GLY A N 1
ATOM 1119 C CA . GLY A 1 141 ? 17.859 16.109 9.234 1 91.31 141 GLY A CA 1
ATOM 1120 C C . GLY A 1 141 ? 18.859 16.781 8.305 1 91.31 141 GLY A C 1
ATOM 1121 O O . GLY A 1 141 ? 19.141 17.969 8.445 1 91.31 141 GLY A O 1
ATOM 1122 N N . LEU A 1 142 ? 19.375 15.969 7.5 1 88.88 142 LEU A N 1
ATOM 1123 C CA . LEU A 1 142 ? 20.281 16.562 6.535 1 88.88 142 LEU A CA 1
ATOM 1124 C C . LEU A 1 142 ? 19.547 17.484 5.574 1 88.88 142 LEU A C 1
ATOM 1126 O O . LEU A 1 142 ? 18.688 17.031 4.809 1 88.88 142 LEU A O 1
ATOM 1130 N N . GLY A 1 143 ? 19.859 18.828 5.676 1 84.88 143 GLY A N 1
ATOM 1131 C CA . GLY A 1 143 ? 19.203 19.781 4.777 1 84.88 143 GLY A CA 1
ATOM 1132 C C . GLY A 1 143 ? 17.828 20.203 5.25 1 84.88 143 GLY A C 1
ATOM 1133 O O . GLY A 1 143 ? 17.031 20.719 4.461 1 84.88 143 GLY A O 1
ATOM 1134 N N . VAL A 1 144 ? 17.453 19.844 6.348 1 81.12 144 VAL A N 1
ATOM 1135 C CA . VAL A 1 144 ? 16.172 20.172 6.941 1 81.12 144 VAL A CA 1
ATOM 1136 C C . VAL A 1 144 ? 16.375 20.953 8.234 1 81.12 144 VAL A C 1
ATOM 1138 O O . VAL A 1 144 ? 17.172 20.547 9.086 1 81.12 144 VAL A O 1
ATOM 1141 N N . SER A 1 145 ? 16.109 22.266 8.242 1 73.75 145 SER A N 1
ATOM 1142 C CA . SER A 1 145 ? 16.328 23.094 9.422 1 73.75 145 SER A CA 1
ATOM 1143 C C . SER A 1 145 ? 15 23.547 10.031 1 73.75 145 SER A C 1
ATOM 1145 O O . SER A 1 145 ? 14.008 23.719 9.32 1 73.75 145 SER A O 1
ATOM 1147 N N . GLU A 1 146 ? 14.773 23.188 11.258 1 66.19 146 GLU A N 1
ATOM 1148 C CA . GLU A 1 146 ? 13.656 23.812 11.953 1 66.19 146 GLU A CA 1
ATOM 1149 C C . GLU A 1 146 ? 14.039 25.188 12.508 1 66.19 146 GLU A C 1
ATOM 1151 O O . GLU A 1 146 ? 15.094 25.328 13.141 1 66.19 146 GLU A O 1
ATOM 1156 N N . ASP A 1 147 ? 13.828 26.266 11.805 1 57.12 147 ASP A N 1
ATOM 1157 C CA . ASP A 1 147 ? 14.18 27.578 12.344 1 57.12 147 ASP A CA 1
ATOM 1158 C C . ASP A 1 147 ? 13.695 27.719 13.781 1 57.12 147 ASP A C 1
ATOM 1160 O O . ASP A 1 147 ? 12.5 27.594 14.055 1 57.12 147 ASP A O 1
ATOM 1164 N N . LYS A 1 148 ? 14.484 27.203 14.766 1 53.09 148 LYS A N 1
ATOM 1165 C CA . LYS A 1 148 ? 14.195 27.547 16.156 1 53.09 148 LYS A CA 1
ATOM 1166 C C . LYS A 1 148 ? 13.961 29.047 16.312 1 53.09 148 LYS A C 1
ATOM 1168 O O . LYS A 1 148 ? 14.812 29.844 15.93 1 53.09 148 LYS A O 1
ATOM 1173 N N . VAL A 1 149 ? 12.852 29.484 16.031 1 52.16 149 VAL A N 1
ATOM 1174 C CA . VAL A 1 149 ? 12.594 30.859 16.453 1 52.16 149 VAL A CA 1
ATOM 1175 C C . VAL A 1 149 ? 13.125 31.062 17.875 1 52.16 149 VAL A C 1
ATOM 1177 O O . VAL A 1 149 ? 12.711 30.375 18.812 1 52.16 149 VAL A O 1
ATOM 1180 N N . LYS A 1 150 ? 14.273 31.547 18.062 1 51.03 150 LYS A N 1
ATOM 1181 C CA . LYS A 1 150 ? 14.75 32.094 19.328 1 51.03 150 LYS A CA 1
ATOM 1182 C C . LYS A 1 150 ? 13.719 33.031 19.938 1 51.03 150 LYS A C 1
ATOM 1184 O O . LYS A 1 150 ? 13.258 33.969 19.281 1 51.03 150 LYS A O 1
ATOM 1189 N N . ARG A 1 151 ? 12.844 32.562 20.828 1 50.66 151 ARG A N 1
ATOM 1190 C CA . ARG A 1 151 ? 12.094 33.531 21.641 1 50.66 151 ARG A CA 1
ATOM 1191 C C . ARG A 1 151 ? 12.953 34.75 21.984 1 50.66 151 ARG A C 1
ATOM 1193 O O . ARG A 1 151 ? 14.117 34.594 22.359 1 50.66 151 ARG A O 1
ATOM 1200 N N . PRO A 1 152 ? 12.438 35.875 21.672 1 49.09 152 PRO A N 1
ATOM 1201 C CA . PRO A 1 152 ? 13.211 37 22.203 1 49.09 152 PRO A CA 1
ATOM 1202 C C . PRO A 1 152 ? 13.484 36.844 23.703 1 49.09 152 PRO A C 1
ATOM 1204 O O . PRO A 1 152 ? 12.711 36.219 24.422 1 49.09 152 PRO A O 1
ATOM 1207 N N . MET B 1 1 ? -8.062 28.984 13.008 1 44.12 1 MET B N 1
ATOM 1208 C CA . MET B 1 1 ? -8.109 27.656 12.398 1 44.12 1 MET B CA 1
ATOM 1209 C C . MET B 1 1 ? -9.266 26.828 12.961 1 44.12 1 MET B C 1
ATOM 1211 O O . MET B 1 1 ? -9.367 26.641 14.172 1 44.12 1 MET B O 1
ATOM 1215 N N . THR B 1 2 ? -10.32 26.859 12.359 1 53.19 2 THR B N 1
ATOM 1216 C CA . THR B 1 2 ? -11.523 26.188 12.836 1 53.19 2 THR B CA 1
ATOM 1217 C C . THR B 1 2 ? -11.25 24.703 13.102 1 53.19 2 THR B C 1
ATOM 1219 O O . THR B 1 2 ? -10.547 24.062 12.32 1 53.19 2 THR B O 1
ATOM 1222 N N . THR B 1 3 ? -11.234 24.344 14.305 1 65.62 3 THR B N 1
ATOM 1223 C CA . THR B 1 3 ? -11.055 22.953 14.656 1 65.62 3 THR B CA 1
ATOM 1224 C C . THR B 1 3 ? -12.219 22.109 14.148 1 65.62 3 THR B C 1
ATOM 1226 O O . THR B 1 3 ? -13.375 22.391 14.453 1 65.62 3 THR B O 1
ATOM 1229 N N . PRO B 1 4 ? -11.969 21.297 13.156 1 71.62 4 PRO B N 1
ATOM 1230 C CA . PRO B 1 4 ? -13.062 20.469 12.672 1 71.62 4 PRO B CA 1
ATOM 1231 C C . PRO B 1 4 ? -13.617 19.531 13.75 1 71.62 4 PRO B C 1
ATOM 1233 O O . PRO B 1 4 ? -12.883 19.109 14.641 1 71.62 4 PRO B O 1
ATOM 1236 N N . ASN B 1 5 ? -14.945 19.562 13.766 1 83.12 5 ASN B N 1
ATOM 1237 C CA . ASN B 1 5 ? -15.594 18.609 14.648 1 83.12 5 ASN B CA 1
ATOM 1238 C C . ASN B 1 5 ? -15.875 17.281 13.938 1 83.12 5 ASN B C 1
ATOM 1240 O O . ASN B 1 5 ? -16.797 17.203 13.125 1 83.12 5 ASN B O 1
ATOM 1244 N N . ILE B 1 6 ? -15.07 16.328 14.18 1 85.81 6 ILE B N 1
ATOM 1245 C CA . ILE B 1 6 ? -15.234 14.977 13.641 1 85.81 6 ILE B CA 1
ATOM 1246 C C . ILE B 1 6 ? -15.891 14.078 14.688 1 85.81 6 ILE B C 1
ATOM 1248 O O . ILE B 1 6 ? -15.406 13.969 15.812 1 85.81 6 ILE B O 1
ATOM 1252 N N . HIS B 1 7 ? -17.078 13.547 14.273 1 89.69 7 HIS B N 1
ATOM 1253 C CA . HIS B 1 7 ? -17.766 12.633 15.18 1 89.69 7 HIS B CA 1
ATOM 1254 C C . HIS B 1 7 ? -16.812 11.562 15.711 1 89.69 7 HIS B C 1
ATOM 1256 O O . HIS B 1 7 ? -15.969 11.055 14.969 1 89.69 7 HIS B O 1
ATOM 1262 N N . SER B 1 8 ? -17.016 11.164 16.906 1 91 8 SER B N 1
ATOM 1263 C CA . SER B 1 8 ? -16.109 10.234 17.578 1 91 8 SER B CA 1
ATOM 1264 C C . SER B 1 8 ? -16.078 8.891 16.859 1 91 8 SER B C 1
ATOM 1266 O O . SER B 1 8 ? -15.039 8.211 16.875 1 91 8 SER B O 1
ATOM 1268 N N . PHE B 1 9 ? -17.188 8.508 16.234 1 93.5 9 PHE B N 1
ATOM 1269 C CA . PHE B 1 9 ? -17.234 7.242 15.516 1 93.5 9 PHE B CA 1
ATOM 1270 C C . PHE B 1 9 ? -16.109 7.176 14.477 1 93.5 9 PHE B C 1
ATOM 1272 O O . PHE B 1 9 ? -15.391 6.18 14.398 1 93.5 9 PHE B O 1
ATOM 1279 N N . TYR B 1 10 ? -15.953 8.195 13.727 1 94.12 10 TYR B N 1
ATOM 1280 C CA . TYR B 1 10 ? -14.945 8.227 12.672 1 94.12 10 TYR B CA 1
ATOM 1281 C C . TYR B 1 10 ? -13.539 8.211 13.266 1 94.12 10 TYR B C 1
ATOM 1283 O O . TYR B 1 10 ? -12.656 7.523 12.766 1 94.12 10 TYR B O 1
ATOM 1291 N N . ARG B 1 11 ? -13.375 8.906 14.289 1 93.94 11 ARG B N 1
ATOM 1292 C CA . ARG B 1 11 ? -12.07 8.953 14.922 1 93.94 11 ARG B CA 1
ATOM 1293 C C . ARG B 1 11 ? -11.648 7.578 15.43 1 93.94 11 ARG B C 1
ATOM 1295 O O . ARG B 1 11 ? -10.523 7.141 15.195 1 93.94 11 ARG B O 1
ATOM 1302 N N . ILE B 1 12 ? -12.555 6.984 16.078 1 95.31 12 ILE B N 1
ATOM 1303 C CA . ILE B 1 12 ? -12.273 5.66 16.625 1 95.31 12 ILE B CA 1
ATOM 1304 C C . ILE B 1 12 ? -12.047 4.672 15.484 1 95.31 12 ILE B C 1
ATOM 1306 O O . ILE B 1 12 ? -11.086 3.908 15.492 1 95.31 12 ILE B O 1
ATOM 1310 N N . TRP B 1 13 ? -12.891 4.719 14.523 1 97.06 13 TRP B N 1
ATOM 1311 C CA . TRP B 1 13 ? -12.805 3.771 13.422 1 97.06 13 TRP B CA 1
ATOM 1312 C C . TRP B 1 13 ? -11.5 3.951 12.648 1 97.06 13 TRP B C 1
ATOM 1314 O O . TRP B 1 13 ? -10.773 2.984 12.422 1 97.06 13 TRP B O 1
ATOM 1324 N N . PHE B 1 14 ? -11.172 5.18 12.289 1 97 14 PHE B N 1
ATOM 1325 C CA . PHE B 1 14 ? -10.062 5.453 11.375 1 97 14 PHE B CA 1
ATOM 1326 C C . PHE B 1 14 ? -8.727 5.363 12.102 1 97 14 PHE B C 1
ATOM 1328 O O . PHE B 1 14 ? -7.719 4.98 11.508 1 97 14 PHE B O 1
ATOM 1335 N N . THR B 1 15 ? -8.734 5.59 13.453 1 96.31 15 THR B N 1
ATOM 1336 C CA . THR B 1 15 ? -7.438 5.684 14.117 1 96.31 15 THR B CA 1
ATOM 1337 C C . THR B 1 15 ? -7.195 4.473 15.008 1 96.31 15 THR B C 1
ATOM 1339 O O . THR B 1 15 ? -6.066 4.227 15.438 1 96.31 15 THR B O 1
ATOM 1342 N N . ILE B 1 16 ? -8.203 3.645 15.258 1 97.12 16 ILE B N 1
ATOM 1343 C CA . ILE B 1 16 ? -8.016 2.492 16.141 1 97.12 16 ILE B CA 1
ATOM 1344 C C . ILE B 1 16 ? -8.414 1.216 15.398 1 97.12 16 ILE B C 1
ATOM 1346 O O . ILE B 1 16 ? -7.594 0.312 15.227 1 97.12 16 ILE B O 1
ATOM 1350 N N . VAL B 1 17 ? -9.602 1.204 14.914 1 97.44 17 VAL B N 1
ATOM 1351 C CA . VAL B 1 17 ? -10.125 -0.026 14.32 1 97.44 17 VAL B CA 1
ATOM 1352 C C . VAL B 1 17 ? -9.367 -0.339 13.031 1 97.44 17 VAL B C 1
ATOM 1354 O O . VAL B 1 17 ? -8.82 -1.434 12.875 1 97.44 17 VAL B O 1
ATOM 1357 N N . ASP B 1 18 ? -9.273 0.615 12.141 1 97.62 18 ASP B N 1
ATOM 1358 C CA . ASP B 1 18 ? -8.617 0.403 10.852 1 97.62 18 ASP B CA 1
ATOM 1359 C C . ASP B 1 18 ? -7.16 -0.017 11.039 1 97.62 18 ASP B C 1
ATOM 1361 O O . ASP B 1 18 ? -6.727 -1.031 10.492 1 97.62 18 ASP B O 1
ATOM 1365 N N . PRO B 1 19 ? -6.406 0.691 11.836 1 97.25 19 PRO B N 1
ATOM 1366 C CA . PRO B 1 19 ? -5.016 0.265 12 1 97.25 19 PRO B CA 1
ATOM 1367 C C . PRO B 1 19 ? -4.895 -1.1 12.68 1 97.25 19 PRO B C 1
ATOM 1369 O O . PRO B 1 19 ? -3.957 -1.851 12.398 1 97.25 19 PRO B O 1
ATOM 1372 N N . THR B 1 20 ? -5.793 -1.454 13.531 1 97.81 20 THR B N 1
ATOM 1373 C CA . THR B 1 20 ? -5.77 -2.771 14.156 1 97.81 20 THR B CA 1
ATOM 1374 C C . THR B 1 20 ? -6.008 -3.865 13.125 1 97.81 20 THR B C 1
ATOM 1376 O O . THR B 1 20 ? -5.312 -4.883 13.117 1 97.81 20 THR B O 1
ATOM 1379 N N . VAL B 1 21 ? -6.996 -3.646 12.242 1 96.69 21 VAL B N 1
ATOM 1380 C CA . VAL B 1 21 ? -7.273 -4.594 11.164 1 96.69 21 VAL B CA 1
ATOM 1381 C C . VAL B 1 21 ? -6.043 -4.734 10.273 1 96.69 21 VAL B C 1
ATOM 1383 O O . VAL B 1 21 ? -5.648 -5.852 9.922 1 96.69 21 VAL B O 1
ATOM 1386 N N . LEU B 1 22 ? -5.441 -3.658 9.938 1 97.69 22 LEU B N 1
ATOM 1387 C CA . LEU B 1 22 ? -4.258 -3.678 9.078 1 97.69 22 LEU B CA 1
ATOM 1388 C C . LEU B 1 22 ? -3.096 -4.371 9.781 1 97.69 22 LEU B C 1
ATOM 1390 O O . LEU B 1 22 ? -2.287 -5.039 9.133 1 97.69 22 LEU B O 1
ATOM 1394 N N . PHE B 1 23 ? -3.031 -4.238 11.117 1 97.69 23 PHE B N 1
ATOM 1395 C CA . PHE B 1 23 ? -1.988 -4.91 11.883 1 97.69 23 PHE B CA 1
ATOM 1396 C C . PHE B 1 23 ? -2.088 -6.422 11.727 1 97.69 23 PHE B C 1
ATOM 1398 O O . PHE B 1 23 ? -1.086 -7.09 11.469 1 97.69 23 PHE B O 1
ATOM 1405 N N . PHE B 1 24 ? -3.279 -6.953 11.82 1 95.88 24 PHE B N 1
ATOM 1406 C CA . PHE B 1 24 ? -3.477 -8.391 11.672 1 95.88 24 PHE B CA 1
ATOM 1407 C C . PHE B 1 24 ? -3.201 -8.828 10.234 1 95.88 24 PHE B C 1
ATOM 1409 O O . PHE B 1 24 ? -2.674 -9.922 10.008 1 95.88 24 PHE B O 1
ATOM 1416 N N . THR B 1 25 ? -3.605 -7.988 9.305 1 95.69 25 THR B N 1
ATOM 1417 C CA . THR B 1 25 ? -3.34 -8.297 7.906 1 95.69 25 THR B CA 1
ATOM 1418 C C . THR B 1 25 ? -1.839 -8.367 7.641 1 95.69 25 THR B C 1
ATOM 1420 O O . THR B 1 25 ? -1.361 -9.305 7 1 95.69 25 THR B O 1
ATOM 1423 N N . VAL B 1 26 ? -1.108 -7.402 8.133 1 97.56 26 VAL B N 1
ATOM 1424 C CA . VAL B 1 26 ? 0.341 -7.363 7.965 1 97.56 26 VAL B CA 1
ATOM 1425 C C . VAL B 1 26 ? 0.968 -8.594 8.617 1 97.56 26 VAL B C 1
ATOM 1427 O O . VAL B 1 26 ? 1.84 -9.234 8.031 1 97.56 26 VAL B O 1
ATOM 1430 N N . LEU B 1 27 ? 0.503 -8.93 9.789 1 97.25 27 LEU B N 1
ATOM 1431 C CA . LEU B 1 27 ? 1.024 -10.094 10.484 1 97.25 27 LEU B CA 1
ATOM 1432 C C . LEU B 1 27 ? 0.784 -11.367 9.68 1 97.25 27 LEU B C 1
ATOM 1434 O O . LEU B 1 27 ? 1.657 -12.234 9.609 1 97.25 27 LEU B O 1
ATOM 1438 N N . THR B 1 28 ? -0.355 -11.508 9.109 1 95.88 28 THR B N 1
ATOM 1439 C CA . THR B 1 28 ? -0.661 -12.688 8.305 1 95.88 28 THR B CA 1
ATOM 1440 C C . THR B 1 28 ? 0.229 -12.742 7.07 1 95.88 28 THR B C 1
ATOM 1442 O O . THR B 1 28 ? 0.648 -13.82 6.648 1 95.88 28 THR B O 1
ATOM 1445 N N . CYS B 1 29 ? 0.546 -11.594 6.465 1 95.62 29 CYS B N 1
ATOM 1446 C CA . CYS B 1 29 ? 1.452 -11.539 5.32 1 95.62 29 CYS B CA 1
ATOM 1447 C C . CYS B 1 29 ? 2.834 -12.055 5.695 1 95.62 29 CYS B C 1
ATOM 1449 O O . CYS B 1 29 ? 3.502 -12.695 4.883 1 95.62 29 CYS B O 1
ATOM 1451 N N . ILE B 1 30 ? 3.258 -11.859 6.938 1 93.75 30 ILE B N 1
ATOM 1452 C CA . ILE B 1 30 ? 4.613 -12.188 7.371 1 93.75 30 ILE B CA 1
ATOM 1453 C C . ILE B 1 30 ? 4.664 -13.633 7.863 1 93.75 30 ILE B C 1
ATOM 1455 O O . ILE B 1 30 ? 5.539 -14.398 7.457 1 93.75 30 ILE B O 1
ATOM 1459 N N . VAL B 1 31 ? 3.689 -14.094 8.617 1 95.31 31 VAL B N 1
ATOM 1460 C CA . VAL B 1 31 ? 3.754 -15.367 9.336 1 95.31 31 VAL B CA 1
ATOM 1461 C C . VAL B 1 31 ? 3.117 -16.469 8.492 1 95.31 31 VAL B C 1
ATOM 1463 O O . VAL B 1 31 ? 3.602 -17.609 8.477 1 95.31 31 VAL B O 1
ATOM 1466 N N . SER B 1 32 ? 2.014 -16.156 7.871 1 95 32 SER B N 1
ATOM 1467 C CA . SER B 1 32 ? 1.277 -17.188 7.133 1 95 32 SER B CA 1
ATOM 1468 C C . SER B 1 32 ? 0.74 -16.641 5.816 1 95 32 SER B C 1
ATOM 1470 O O . SER B 1 32 ? -0.473 -16.609 5.598 1 95 32 SER B O 1
ATOM 1472 N N . PRO B 1 33 ? 1.612 -16.375 4.895 1 93.12 33 PRO B N 1
ATOM 1473 C CA . PRO B 1 33 ? 1.154 -15.812 3.619 1 93.12 33 PRO B CA 1
ATOM 1474 C C . PRO B 1 33 ? 0.252 -16.766 2.846 1 93.12 33 PRO B C 1
ATOM 1476 O O . PRO B 1 33 ? -0.664 -16.328 2.145 1 93.12 33 PRO B O 1
ATOM 1479 N N . ALA B 1 34 ? 0.453 -18.078 3.041 1 91.75 34 ALA B N 1
ATOM 1480 C CA . ALA B 1 34 ? -0.397 -19.062 2.377 1 91.75 34 ALA B CA 1
ATOM 1481 C C . ALA B 1 34 ? -1.847 -18.922 2.836 1 91.75 34 ALA B C 1
ATOM 1483 O O . ALA B 1 34 ? -2.773 -19.094 2.039 1 91.75 34 ALA B O 1
ATOM 1484 N N . THR B 1 35 ? -1.991 -18.656 4.113 1 89.12 35 THR B N 1
ATOM 1485 C CA . THR B 1 35 ? -3.328 -18.469 4.664 1 89.12 35 THR B CA 1
ATOM 1486 C C . THR B 1 35 ?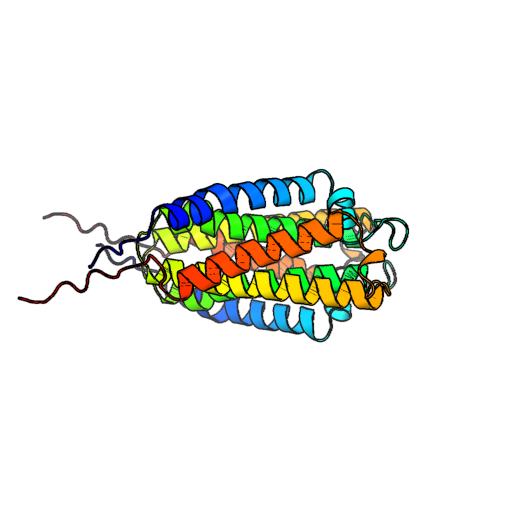 -4 -17.234 4.066 1 89.12 35 THR B C 1
ATOM 1488 O O . THR B 1 35 ? -5.18 -17.281 3.717 1 89.12 35 THR B O 1
ATOM 1491 N N . LEU B 1 36 ? -3.275 -16.188 3.928 1 90.12 36 LEU B N 1
ATOM 1492 C CA . LEU B 1 36 ? -3.836 -14.969 3.357 1 90.12 36 LEU B CA 1
ATOM 1493 C C . LEU B 1 36 ? -4.27 -15.195 1.913 1 90.12 36 LEU B C 1
ATOM 1495 O O . LEU B 1 36 ? -5.363 -14.789 1.52 1 90.12 36 LEU B O 1
ATOM 1499 N N . LEU B 1 37 ? -3.396 -15.867 1.187 1 89.94 37 LEU B N 1
ATOM 1500 C CA . LEU B 1 37 ? -3.768 -16.188 -0.188 1 89.94 37 LEU B CA 1
ATOM 1501 C C . LEU B 1 37 ? -5.023 -17.047 -0.226 1 89.94 37 LEU B C 1
ATOM 1503 O O . LEU B 1 37 ? -5.875 -16.875 -1.1 1 89.94 37 LEU B O 1
ATOM 1507 N N . GLY B 1 38 ? -5.172 -17.938 0.691 1 85.5 38 GLY B N 1
ATOM 1508 C CA . GLY B 1 38 ? -6.305 -18.844 0.783 1 85.5 38 GLY B CA 1
ATOM 1509 C C . GLY B 1 38 ? -7.617 -18.141 1.059 1 85.5 38 GLY B C 1
ATOM 1510 O O . GLY B 1 38 ? -8.688 -18.672 0.785 1 85.5 38 GLY B O 1
ATOM 1511 N N . THR B 1 39 ? -7.504 -16.938 1.626 1 82.5 39 THR B N 1
ATOM 1512 C CA . THR B 1 39 ? -8.719 -16.172 1.855 1 82.5 39 THR B CA 1
ATOM 1513 C C . THR B 1 39 ? -9.211 -15.531 0.556 1 82.5 39 THR B C 1
ATOM 1515 O O . THR B 1 39 ? -10.375 -15.133 0.457 1 82.5 39 THR B O 1
ATOM 1518 N N . ILE B 1 40 ? -8.375 -15.469 -0.364 1 80.25 40 ILE B N 1
ATOM 1519 C CA . ILE B 1 40 ? -8.688 -14.852 -1.646 1 80.25 40 ILE B CA 1
ATOM 1520 C C . ILE B 1 40 ? -9.008 -15.93 -2.676 1 80.25 40 ILE B C 1
ATOM 1522 O O . ILE B 1 40 ? -9.922 -15.766 -3.49 1 80.25 40 ILE B O 1
ATOM 1526 N N . LEU B 1 41 ? -8.156 -17.016 -2.613 1 83.88 41 LEU B N 1
ATOM 1527 C CA . LEU B 1 41 ? -8.281 -18.109 -3.568 1 83.88 41 LEU B CA 1
ATOM 1528 C C . LEU B 1 41 ? -8.195 -19.469 -2.861 1 83.88 41 LEU B C 1
ATOM 1530 O O . LEU B 1 41 ? -7.25 -19.719 -2.113 1 83.88 41 LEU B O 1
ATOM 1534 N N . PRO B 1 42 ? -9.078 -20.328 -3.131 1 79.69 42 PRO B N 1
ATOM 1535 C CA . PRO B 1 42 ? -8.969 -21.672 -2.557 1 79.69 42 PRO B CA 1
ATOM 1536 C C . PRO B 1 42 ? -7.727 -22.422 -3.035 1 79.69 42 PRO B C 1
ATOM 1538 O O . PRO B 1 42 ? -7.34 -22.297 -4.203 1 79.69 42 PRO B O 1
ATOM 1541 N N . PRO B 1 43 ? -7.129 -23.125 -2.098 1 79.81 43 PRO B N 1
ATOM 1542 C CA . PRO B 1 43 ? -5.922 -23.875 -2.451 1 79.81 43 PRO B CA 1
ATOM 1543 C C . PRO B 1 43 ? -6.152 -24.859 -3.59 1 79.81 43 PRO B C 1
ATOM 1545 O O . PRO B 1 43 ? -5.211 -25.219 -4.309 1 79.81 43 PRO B O 1
ATOM 1548 N N . SER B 1 44 ? -7.297 -25.359 -3.738 1 78.75 44 SER B N 1
ATOM 1549 C CA . SER B 1 44 ? -7.613 -26.328 -4.781 1 78.75 44 SER B CA 1
ATOM 1550 C C . SER B 1 44 ? -7.441 -25.719 -6.172 1 78.75 44 SER B C 1
ATOM 1552 O O . SER B 1 44 ? -7.199 -26.438 -7.145 1 78.75 44 SER B O 1
ATOM 1554 N N . VAL B 1 45 ? -7.469 -24.453 -6.285 1 77.62 45 VAL B N 1
ATOM 1555 C CA . VAL B 1 45 ? -7.426 -23.781 -7.586 1 77.62 45 VAL B CA 1
ATOM 1556 C C . VAL B 1 45 ? -6.012 -23.297 -7.871 1 77.62 45 VAL B C 1
ATOM 1558 O O . VAL B 1 45 ? -5.52 -23.406 -8.992 1 77.62 45 VAL B O 1
ATOM 1561 N N . VAL B 1 46 ? -5.359 -22.734 -6.812 1 78.75 46 VAL B N 1
ATOM 1562 C CA . VAL B 1 46 ? -4.016 -22.203 -6.988 1 78.75 46 VAL B CA 1
ATOM 1563 C C . VAL B 1 46 ? -3.164 -22.516 -5.762 1 78.75 46 VAL B C 1
ATOM 1565 O O . VAL B 1 46 ? -3.289 -21.859 -4.727 1 78.75 46 VAL B O 1
ATOM 1568 N N . PRO B 1 47 ? -2.312 -23.469 -5.98 1 85.62 47 PRO B N 1
ATOM 1569 C CA . PRO B 1 47 ? -1.402 -23.781 -4.875 1 85.62 47 PRO B CA 1
ATOM 1570 C C . PRO B 1 47 ? -0.428 -22.641 -4.57 1 85.62 47 PRO B C 1
ATOM 1572 O O . PRO B 1 47 ? 0.039 -21.969 -5.488 1 85.62 47 PRO B O 1
ATOM 1575 N N . TYR B 1 48 ? -0.155 -22.484 -3.301 1 89.81 48 TYR B N 1
ATOM 1576 C CA . TYR B 1 48 ? 0.754 -21.438 -2.842 1 89.81 48 TYR B CA 1
ATOM 1577 C C . TYR B 1 48 ? 2.174 -21.703 -3.338 1 89.81 48 TYR B C 1
ATOM 1579 O O . TYR B 1 48 ? 2.703 -22.797 -3.178 1 89.81 48 TYR B O 1
ATOM 1587 N N . ASP B 1 49 ? 2.744 -20.688 -4.031 1 91.25 49 ASP B N 1
ATOM 1588 C CA . ASP B 1 49 ? 4.145 -20.688 -4.445 1 91.25 49 ASP B CA 1
ATOM 1589 C C . ASP B 1 49 ? 4.973 -19.75 -3.574 1 91.25 49 ASP B C 1
ATOM 1591 O O . ASP B 1 49 ? 4.848 -18.516 -3.674 1 91.25 49 ASP B O 1
ATOM 1595 N N . SER B 1 50 ? 5.848 -20.297 -2.822 1 89.12 50 SER B N 1
ATOM 1596 C CA . SER B 1 50 ? 6.566 -19.531 -1.805 1 89.12 50 SER B CA 1
ATOM 1597 C C . SER B 1 50 ? 7.457 -18.469 -2.438 1 89.12 50 SER B C 1
ATOM 1599 O O . SER B 1 50 ? 7.82 -17.484 -1.784 1 89.12 50 SER B O 1
ATOM 1601 N N . LEU B 1 51 ? 7.844 -18.703 -3.629 1 91.19 51 LEU B N 1
ATOM 1602 C CA . LEU B 1 51 ? 8.703 -17.719 -4.277 1 91.19 51 LEU B CA 1
ATOM 1603 C C . LEU B 1 51 ? 7.875 -16.578 -4.859 1 91.19 51 LEU B C 1
ATOM 1605 O O . LEU B 1 51 ? 7.898 -15.461 -4.332 1 91.19 51 LEU B O 1
ATOM 1609 N N . SER B 1 52 ? 7.031 -16.891 -5.84 1 91.56 52 SER B N 1
ATOM 1610 C CA . SER B 1 52 ? 6.34 -15.82 -6.543 1 91.56 52 SER B CA 1
ATOM 1611 C C . SER B 1 52 ? 5.23 -15.219 -5.688 1 91.56 52 SER B C 1
ATOM 1613 O O . SER B 1 52 ? 5.148 -14 -5.539 1 91.56 52 SER B O 1
ATOM 1615 N N . HIS B 1 53 ? 4.371 -16.047 -5.027 1 93.69 53 HIS B N 1
ATOM 1616 C CA . HIS B 1 53 ? 3.309 -15.516 -4.184 1 93.69 53 HIS B CA 1
ATOM 1617 C C . HIS B 1 53 ? 3.877 -14.883 -2.92 1 93.69 53 HIS B C 1
ATOM 1619 O O . HIS B 1 53 ? 3.391 -13.836 -2.471 1 93.69 53 HIS B O 1
ATOM 1625 N N . GLY B 1 54 ? 4.891 -15.5 -2.371 1 93.31 54 GLY B N 1
ATOM 1626 C CA . GLY B 1 54 ? 5.488 -14.977 -1.154 1 93.31 54 GLY B CA 1
ATOM 1627 C C . GLY B 1 54 ? 6.035 -13.57 -1.317 1 93.31 54 GLY B C 1
ATOM 1628 O O . GLY B 1 54 ? 5.766 -12.695 -0.491 1 93.31 54 GLY B O 1
ATOM 1629 N N . ILE B 1 55 ? 6.707 -13.289 -2.371 1 93.44 55 ILE B N 1
ATOM 1630 C CA . ILE B 1 55 ? 7.32 -11.992 -2.621 1 93.44 55 ILE B CA 1
ATOM 1631 C C . ILE B 1 55 ? 6.238 -10.922 -2.748 1 93.44 55 ILE B C 1
ATOM 1633 O O . ILE B 1 55 ? 6.367 -9.828 -2.197 1 93.44 55 ILE B O 1
ATOM 1637 N N . LEU B 1 56 ? 5.199 -11.266 -3.436 1 95 56 LEU B N 1
ATOM 1638 C CA . LEU B 1 56 ? 4.117 -10.312 -3.643 1 95 56 LEU B CA 1
ATOM 1639 C C . LEU B 1 56 ? 3.375 -10.039 -2.338 1 95 56 LEU B C 1
ATOM 1641 O O . LEU B 1 56 ? 3.049 -8.891 -2.029 1 95 56 LEU B O 1
ATOM 1645 N N . LEU B 1 57 ? 3.195 -11.07 -1.57 1 96.19 57 LEU B N 1
ATOM 1646 C CA . LEU B 1 57 ? 2.457 -10.922 -0.321 1 96.19 57 LEU B CA 1
ATOM 1647 C C . LEU B 1 57 ? 3.281 -10.164 0.712 1 96.19 57 LEU B C 1
ATOM 1649 O O . LEU B 1 57 ? 2.732 -9.398 1.509 1 96.19 57 LEU B O 1
ATOM 1653 N N . TYR B 1 58 ? 4.523 -10.297 0.696 1 95.69 58 TYR B N 1
ATOM 1654 C CA . TYR B 1 58 ? 5.379 -9.5 1.573 1 95.69 58 TYR B CA 1
ATOM 1655 C C . TYR B 1 58 ? 5.344 -8.031 1.183 1 95.69 58 TYR B C 1
ATOM 1657 O O . TYR B 1 58 ? 5.328 -7.152 2.049 1 95.69 58 TYR B O 1
ATOM 1665 N N . GLN B 1 59 ? 5.352 -7.816 -0.075 1 95.75 59 GLN B N 1
ATOM 1666 C CA . GLN B 1 59 ? 5.234 -6.438 -0.541 1 95.75 59 GLN B CA 1
ATOM 1667 C C . GLN B 1 59 ? 3.895 -5.828 -0.137 1 95.75 59 GLN B C 1
AT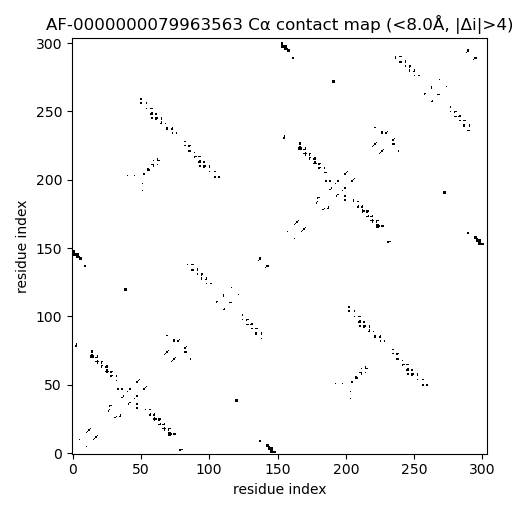OM 1669 O O . GLN B 1 59 ? 3.838 -4.688 0.321 1 95.75 59 GLN B O 1
ATOM 1674 N N . ILE B 1 60 ? 2.863 -6.578 -0.272 1 97.06 60 ILE B N 1
ATOM 1675 C CA . ILE B 1 60 ? 1.534 -6.148 0.146 1 97.06 60 ILE B CA 1
ATOM 1676 C C . ILE B 1 60 ? 1.534 -5.852 1.644 1 97.06 60 ILE B C 1
ATOM 1678 O O . ILE B 1 60 ? 0.989 -4.836 2.082 1 97.06 60 ILE B O 1
ATOM 1682 N N . GLY B 1 61 ? 2.162 -6.734 2.348 1 97.62 61 GLY B N 1
ATOM 1683 C CA . GLY B 1 61 ? 2.273 -6.504 3.781 1 97.62 61 GLY B CA 1
ATOM 1684 C C . GLY B 1 61 ? 2.957 -5.195 4.125 1 97.62 61 GLY B C 1
ATOM 1685 O O . GLY B 1 61 ? 2.5 -4.465 5.004 1 97.62 61 GLY B O 1
ATOM 1686 N N . ALA B 1 62 ? 4.016 -4.902 3.457 1 98.06 62 ALA B N 1
ATOM 1687 C CA . ALA B 1 62 ? 4.742 -3.66 3.705 1 98.06 62 ALA B CA 1
ATOM 1688 C C . ALA B 1 62 ? 3.891 -2.443 3.359 1 98.06 62 ALA B C 1
ATOM 1690 O O . ALA B 1 62 ? 3.92 -1.434 4.066 1 98.06 62 ALA B O 1
ATOM 1691 N N . LEU B 1 63 ? 3.172 -2.557 2.326 1 98.5 63 LEU B N 1
ATOM 1692 C CA . LEU B 1 63 ? 2.336 -1.445 1.885 1 98.5 63 LEU B CA 1
ATOM 1693 C C . LEU B 1 63 ? 1.156 -1.245 2.83 1 98.5 63 LEU B C 1
ATOM 1695 O O . LEU B 1 63 ? 0.761 -0.11 3.105 1 98.5 63 LEU B O 1
ATOM 1699 N N . TYR B 1 64 ? 0.644 -2.316 3.357 1 98.56 64 TYR B N 1
ATOM 1700 C CA . TYR B 1 64 ? -0.411 -2.188 4.355 1 98.56 64 TYR B CA 1
ATOM 1701 C C . TYR B 1 64 ? 0.137 -1.614 5.656 1 98.56 64 TYR B C 1
ATOM 1703 O O . TYR B 1 64 ? -0.559 -0.877 6.359 1 98.56 64 TYR B O 1
ATOM 1711 N N . ALA B 1 65 ? 1.3 -1.986 5.973 1 98.44 65 ALA B N 1
ATOM 1712 C CA . ALA B 1 65 ? 1.92 -1.368 7.141 1 98.44 65 ALA B CA 1
ATOM 1713 C C . ALA B 1 65 ? 2.033 0.144 6.969 1 98.44 65 ALA B C 1
ATOM 1715 O O . ALA B 1 65 ? 1.765 0.904 7.902 1 98.44 65 ALA B O 1
ATOM 1716 N N . PHE B 1 66 ? 2.479 0.566 5.805 1 98.81 66 PHE B N 1
ATOM 1717 C CA . PHE B 1 66 ? 2.498 1.988 5.484 1 98.81 66 PHE B CA 1
ATOM 1718 C C . PHE B 1 66 ? 1.13 2.615 5.719 1 98.81 66 PHE B C 1
ATOM 1720 O O . PHE B 1 66 ? 1.021 3.65 6.383 1 98.81 66 PHE B O 1
ATOM 1727 N N . MET B 1 67 ? 0.118 1.983 5.18 1 98.75 67 MET B N 1
ATOM 1728 C CA . MET B 1 67 ? -1.24 2.496 5.336 1 98.75 67 MET B CA 1
ATOM 1729 C C . MET B 1 67 ? -1.643 2.537 6.805 1 98.75 67 MET B C 1
ATOM 1731 O O . MET B 1 67 ? -2.277 3.494 7.254 1 98.75 67 MET B O 1
ATOM 1735 N N . GLY B 1 68 ? -1.286 1.557 7.516 1 98.44 68 GLY B N 1
ATOM 1736 C CA . GLY B 1 68 ? -1.572 1.54 8.938 1 98.44 68 GLY B CA 1
ATOM 1737 C C . GLY B 1 68 ? -0.936 2.695 9.688 1 98.44 68 GLY B C 1
ATOM 1738 O O . GLY B 1 68 ? -1.54 3.254 10.609 1 98.44 68 GLY B O 1
ATOM 1739 N N . ILE B 1 69 ? 0.229 3.014 9.328 1 98.62 69 ILE B N 1
ATOM 1740 C CA . ILE B 1 69 ? 0.929 4.121 9.961 1 98.62 69 ILE B CA 1
ATOM 1741 C C . ILE B 1 69 ? 0.25 5.441 9.602 1 98.62 69 ILE B C 1
ATOM 1743 O O . ILE B 1 69 ? 0.143 6.344 10.43 1 98.62 69 ILE B O 1
ATOM 1747 N N . MET B 1 70 ? -0.241 5.551 8.367 1 98.69 70 MET B N 1
ATOM 1748 C CA . MET B 1 70 ? -0.996 6.75 8.008 1 98.69 70 MET B CA 1
ATOM 1749 C C . MET B 1 70 ? -2.23 6.902 8.891 1 98.69 70 MET B C 1
ATOM 1751 O O . MET B 1 70 ? -2.572 8.008 9.297 1 98.69 70 MET B O 1
ATOM 1755 N N . TYR B 1 71 ? -2.805 5.785 9.25 1 97.94 71 TYR B N 1
ATOM 1756 C CA . TYR B 1 71 ? -4.008 5.809 10.07 1 97.94 71 TYR B CA 1
ATOM 1757 C C . TYR B 1 71 ? -3.654 6.02 11.539 1 97.94 71 TYR B C 1
ATOM 1759 O O . TYR B 1 71 ? -4.141 6.961 12.172 1 97.94 71 TYR B O 1
ATOM 1767 N N . GLY B 1 72 ? -2.779 5.277 12.023 1 96.75 72 GLY B N 1
ATOM 1768 C CA . GLY B 1 72 ? -2.52 5.219 13.453 1 96.75 72 GLY B CA 1
ATOM 1769 C C . GLY B 1 72 ? -1.62 6.336 13.945 1 96.75 72 GLY B C 1
ATOM 1770 O O . GLY B 1 72 ? -1.648 6.688 15.125 1 96.75 72 GLY B O 1
ATOM 1771 N N . VAL B 1 73 ? -0.809 6.828 13.062 1 97.69 73 VAL B N 1
ATOM 1772 C CA . VAL B 1 73 ? 0.17 7.816 13.5 1 97.69 73 VAL B CA 1
ATOM 1773 C C . VAL B 1 73 ? -0.116 9.164 12.836 1 97.69 73 VAL B C 1
ATOM 1775 O O . VAL B 1 73 ? -0.395 10.148 13.516 1 97.69 73 VAL B O 1
ATOM 1778 N N . LEU B 1 74 ? -0.208 9.211 11.555 1 97.88 74 LEU B N 1
ATOM 1779 C CA . LEU B 1 74 ? -0.347 10.477 10.844 1 97.88 74 LEU B CA 1
ATOM 1780 C C . LEU B 1 74 ? -1.676 11.148 11.188 1 97.88 74 LEU B C 1
ATOM 1782 O O . LEU B 1 74 ? -1.713 12.336 11.508 1 97.88 74 LEU B O 1
ATOM 1786 N N . GLN B 1 75 ? -2.732 10.375 11.125 1 96.38 75 GLN B N 1
ATOM 1787 C CA . GLN B 1 75 ? -4.043 10.969 11.383 1 96.38 75 GLN B CA 1
ATOM 1788 C C . GLN B 1 75 ? -4.18 11.383 12.844 1 96.38 75 GLN B C 1
ATOM 1790 O O . GLN B 1 75 ? -4.941 12.297 13.164 1 96.38 75 GLN B O 1
ATOM 1795 N N . ARG B 1 76 ? -3.412 10.844 13.727 1 94.88 76 ARG B N 1
ATOM 1796 C CA . ARG B 1 76 ? -3.438 11.258 15.125 1 94.88 76 ARG B CA 1
ATOM 1797 C C . ARG B 1 76 ? -2.592 12.508 15.344 1 94.88 76 ARG B C 1
ATOM 1799 O O . ARG B 1 76 ? -2.773 13.219 16.328 1 94.88 76 ARG B O 1
ATOM 1806 N N . ALA B 1 77 ? -1.697 12.68 14.461 1 95.12 77 ALA B N 1
ATOM 1807 C CA . ALA B 1 77 ? -0.757 13.789 14.617 1 95.1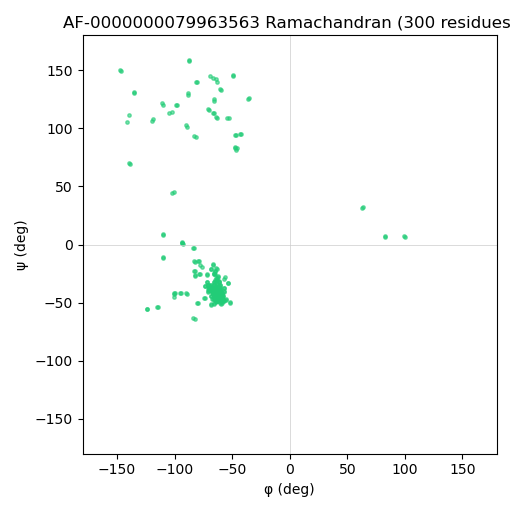2 77 ALA B CA 1
ATOM 1808 C C . ALA B 1 77 ? -1.35 15.094 14.094 1 95.12 77 ALA B C 1
ATOM 1810 O O . ALA B 1 77 ? -0.737 16.156 14.219 1 95.12 77 ALA B O 1
ATOM 1811 N N . THR B 1 78 ? -2.541 15.031 13.547 1 92.56 78 THR B N 1
ATOM 1812 C CA . THR B 1 78 ? -3.154 16.234 13.016 1 92.56 78 THR B CA 1
ATOM 1813 C C . THR B 1 78 ? -4.672 16.203 13.18 1 92.56 78 THR B C 1
ATOM 1815 O O . THR B 1 78 ? -5.277 15.125 13.117 1 92.56 78 THR B O 1
ATOM 1818 N N . SER B 1 79 ? -5.293 17.375 13.352 1 89.44 79 SER B N 1
ATOM 1819 C CA . SER B 1 79 ? -6.742 17.516 13.406 1 89.44 79 SER B CA 1
ATOM 1820 C C . SER B 1 79 ? -7.277 18.219 12.164 1 89.44 79 SER B C 1
ATOM 1822 O O . SER B 1 79 ? -8.453 18.594 12.117 1 89.44 79 SER B O 1
ATOM 1824 N N . ASP B 1 80 ? -6.332 18.391 11.219 1 92.12 80 ASP B N 1
ATOM 1825 C CA . ASP B 1 80 ? -6.727 19.062 9.977 1 92.12 80 ASP B CA 1
ATOM 1826 C C . ASP B 1 80 ? -7.641 18.156 9.141 1 92.12 80 ASP B C 1
ATOM 1828 O O . ASP B 1 80 ? -7.215 17.109 8.656 1 92.12 80 ASP B O 1
ATOM 1832 N N . LEU B 1 81 ? -8.883 18.625 8.953 1 93.19 81 LEU B N 1
ATOM 1833 C CA . LEU B 1 81 ? -9.898 17.844 8.266 1 93.19 81 LEU B CA 1
ATOM 1834 C C . LEU B 1 81 ? -9.508 17.609 6.812 1 93.19 81 LEU B C 1
ATOM 1836 O O . LEU B 1 81 ? -9.812 16.547 6.25 1 93.19 81 LEU B O 1
ATOM 1840 N N . ARG B 1 82 ? -8.906 18.547 6.207 1 93.88 82 ARG B N 1
ATOM 1841 C CA . ARG B 1 82 ? -8.477 18.406 4.82 1 93.88 82 ARG B CA 1
ATOM 1842 C C . ARG B 1 82 ? -7.527 17.219 4.656 1 93.88 82 ARG B C 1
ATOM 1844 O O . ARG B 1 82 ? -7.645 16.453 3.703 1 93.88 82 ARG B O 1
ATOM 1851 N N . LEU B 1 83 ? -6.617 17.047 5.551 1 96.56 83 LEU B N 1
ATOM 1852 C CA . LEU B 1 83 ? -5.652 15.961 5.488 1 96.56 83 LEU B CA 1
ATOM 1853 C C . LEU B 1 83 ? -6.328 14.617 5.754 1 96.56 83 LEU B C 1
ATOM 1855 O O . LEU B 1 83 ? -6.004 13.617 5.109 1 96.56 83 LEU B O 1
ATOM 1859 N N . TRP B 1 84 ? -7.273 14.625 6.691 1 96.25 84 TRP B N 1
ATOM 1860 C CA . TRP B 1 84 ? -8.039 13.414 6.938 1 96.25 84 TRP B CA 1
ATOM 1861 C C . TRP B 1 84 ? -8.797 12.977 5.684 1 96.25 84 TRP B C 1
ATOM 1863 O O . TRP B 1 84 ? -8.812 11.797 5.344 1 96.25 84 TRP B O 1
ATOM 1873 N N . LYS B 1 85 ? -9.352 13.922 5.004 1 97.06 85 LYS B N 1
ATOM 1874 C CA . LYS B 1 85 ? -10.133 13.617 3.807 1 97.06 85 LYS B CA 1
ATOM 1875 C C . LYS B 1 85 ? -9.234 13.117 2.68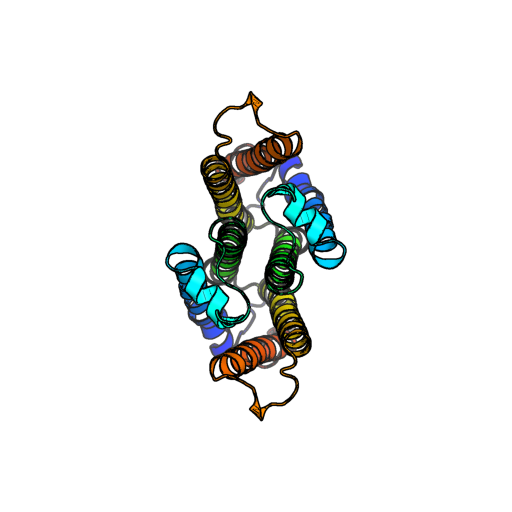 1 97.06 85 LYS B C 1
ATOM 1877 O O . LYS B 1 85 ? -9.641 12.266 1.886 1 97.06 85 LYS B O 1
ATOM 1882 N N . ILE B 1 86 ? -8.062 13.594 2.566 1 98.19 86 ILE B N 1
ATOM 1883 C CA . ILE B 1 86 ? -7.125 13.109 1.56 1 98.19 86 ILE B CA 1
ATOM 1884 C C . ILE B 1 86 ? -6.781 11.648 1.83 1 98.19 86 ILE B C 1
ATOM 1886 O O . ILE B 1 86 ? -6.824 10.812 0.922 1 98.19 86 ILE B O 1
ATOM 1890 N N . VAL B 1 87 ? -6.441 11.328 3.096 1 98.56 87 VAL B N 1
ATOM 1891 C CA . VAL B 1 87 ? -6.066 9.961 3.453 1 98.56 87 VAL B CA 1
ATOM 1892 C C . VAL B 1 87 ? -7.242 9.016 3.193 1 98.56 87 VAL B C 1
ATOM 1894 O O . VAL B 1 87 ? -7.078 7.977 2.557 1 98.56 87 VAL B O 1
ATOM 1897 N N . GLN B 1 88 ? -8.406 9.453 3.631 1 98.44 88 GLN B N 1
ATOM 1898 C CA . GLN B 1 88 ? -9.57 8.578 3.512 1 98.44 88 GLN B CA 1
ATOM 1899 C C . GLN B 1 88 ? -10.047 8.5 2.064 1 98.44 88 GLN B C 1
ATOM 1901 O O . GLN B 1 88 ? -10.555 7.465 1.63 1 98.44 88 GLN B O 1
ATOM 1906 N N . GLY B 1 89 ? -9.945 9.594 1.356 1 98.5 89 GLY B N 1
ATOM 1907 C CA . GLY B 1 89 ? -10.258 9.539 -0.064 1 98.5 89 GLY B CA 1
ATOM 1908 C C . GLY B 1 89 ? -9.367 8.578 -0.83 1 98.5 89 GLY B C 1
ATOM 1909 O O . GLY B 1 89 ? -9.852 7.812 -1.667 1 98.5 89 GLY B O 1
ATOM 1910 N N . ALA B 1 90 ? -8.055 8.648 -0.576 1 98.75 90 ALA B N 1
ATOM 1911 C CA . ALA B 1 90 ? -7.113 7.719 -1.191 1 98.75 90 ALA B CA 1
ATOM 1912 C C . ALA B 1 90 ? -7.418 6.281 -0.782 1 98.75 90 ALA B C 1
ATOM 1914 O O . ALA B 1 90 ? -7.289 5.359 -1.592 1 98.75 90 ALA B O 1
ATOM 1915 N N . THR B 1 91 ? -7.773 6.078 0.454 1 98.69 91 THR B N 1
ATOM 1916 C CA . THR B 1 91 ? -8.117 4.746 0.941 1 98.69 91 THR B CA 1
ATOM 1917 C C . THR B 1 91 ? -9.367 4.223 0.245 1 98.69 91 THR B C 1
ATOM 1919 O O . THR B 1 91 ? -9.477 3.025 -0.036 1 98.69 91 THR B O 1
ATOM 1922 N N . LEU B 1 92 ? -10.336 5.082 0.043 1 98.62 92 LEU B N 1
ATOM 1923 C CA . LEU B 1 92 ? -11.555 4.676 -0.654 1 98.62 92 LEU B CA 1
ATOM 1924 C C . LEU B 1 92 ? -11.227 4.113 -2.033 1 98.62 92 LEU B C 1
ATOM 1926 O O . LEU B 1 92 ? -11.852 3.148 -2.479 1 98.62 92 LEU B O 1
ATOM 1930 N N . MET B 1 93 ? -10.25 4.699 -2.678 1 98.12 93 MET B N 1
ATOM 1931 C CA . MET B 1 93 ? -9.805 4.172 -3.963 1 98.12 93 MET B CA 1
ATOM 1932 C C . MET B 1 93 ? -9.281 2.746 -3.818 1 98.12 93 MET B C 1
ATOM 1934 O O . MET B 1 93 ? -9.539 1.897 -4.676 1 98.12 93 MET B O 1
ATOM 1938 N N . VAL B 1 94 ? -8.555 2.465 -2.754 1 98.25 94 VAL B N 1
ATOM 1939 C CA . VAL B 1 94 ? -8.055 1.122 -2.484 1 98.25 94 VAL B CA 1
ATOM 1940 C C . VAL B 1 94 ? -9.227 0.172 -2.236 1 98.25 94 VAL B C 1
ATOM 1942 O O . VAL B 1 94 ? -9.266 -0.93 -2.789 1 98.25 94 VAL B O 1
ATOM 1945 N N . ASP B 1 95 ? -10.195 0.63 -1.438 1 97.75 95 ASP B N 1
ATOM 1946 C CA . ASP B 1 95 ? -11.367 -0.186 -1.155 1 97.75 95 ASP B CA 1
ATOM 1947 C C . ASP B 1 95 ? -12.102 -0.562 -2.443 1 97.75 95 ASP B C 1
ATOM 1949 O O . ASP B 1 95 ? -12.461 -1.724 -2.641 1 97.75 95 ASP B O 1
ATOM 1953 N N . LEU B 1 96 ? -12.328 0.397 -3.266 1 97.56 96 LEU B N 1
ATOM 1954 C CA . LEU B 1 96 ? -13.039 0.164 -4.516 1 97.56 96 LEU B CA 1
ATOM 1955 C C . LEU B 1 96 ? -12.258 -0.785 -5.418 1 97.56 96 LEU B C 1
ATOM 1957 O O . LEU B 1 96 ? -12.852 -1.638 -6.09 1 97.56 96 LEU B O 1
ATOM 1961 N N . SER B 1 97 ? -10.992 -0.609 -5.426 1 96.06 97 SER B N 1
ATOM 1962 C CA . SER B 1 97 ? -10.164 -1.521 -6.207 1 96.06 97 SER B CA 1
ATOM 1963 C C . SER B 1 97 ? -10.289 -2.953 -5.699 1 96.06 97 SER B C 1
ATOM 1965 O O . SER B 1 97 ? -10.312 -3.898 -6.492 1 96.06 97 SER B O 1
ATOM 1967 N N . LEU B 1 98 ? -10.289 -3.08 -4.391 1 95.62 98 LEU B N 1
ATOM 1968 C CA . LEU B 1 98 ? -10.414 -4.41 -3.807 1 95.62 98 LEU B CA 1
ATOM 1969 C C . LEU B 1 98 ? -11.758 -5.035 -4.172 1 95.62 98 LEU B C 1
ATOM 1971 O O . LEU B 1 98 ? -11.844 -6.246 -4.398 1 95.62 98 LEU B O 1
ATOM 1975 N N . ILE B 1 99 ? -12.789 -4.277 -4.281 1 96 99 ILE B N 1
ATOM 1976 C CA . ILE B 1 99 ? -14.109 -4.77 -4.664 1 96 99 ILE B CA 1
ATOM 1977 C C . ILE B 1 99 ? -14.086 -5.211 -6.125 1 96 99 ILE B C 1
ATOM 1979 O O . ILE B 1 99 ? -14.617 -6.273 -6.465 1 96 99 ILE B O 1
ATOM 1983 N N . VAL B 1 100 ? -13.492 -4.422 -6.938 1 94.5 100 VAL B N 1
ATOM 1984 C CA . VAL B 1 100 ? -13.398 -4.75 -8.352 1 94.5 100 VAL B CA 1
ATOM 1985 C C . VAL B 1 100 ? -12.594 -6.035 -8.539 1 94.5 100 VAL B C 1
ATOM 1987 O O . VAL B 1 100 ? -12.992 -6.922 -9.297 1 94.5 100 VAL B O 1
ATOM 1990 N N . VAL B 1 101 ? -11.461 -6.098 -7.883 1 91.81 101 VAL B N 1
ATOM 1991 C CA . VAL B 1 101 ? -10.617 -7.281 -7.969 1 91.81 101 VAL B CA 1
ATOM 1992 C C . VAL B 1 101 ? -11.383 -8.508 -7.48 1 91.81 101 VAL B C 1
ATOM 1994 O O . VAL B 1 101 ? -11.242 -9.602 -8.031 1 91.81 101 VAL B O 1
ATOM 1997 N N . PHE B 1 102 ? -12.133 -8.375 -6.418 1 91 102 PHE B N 1
ATOM 1998 C CA . PHE B 1 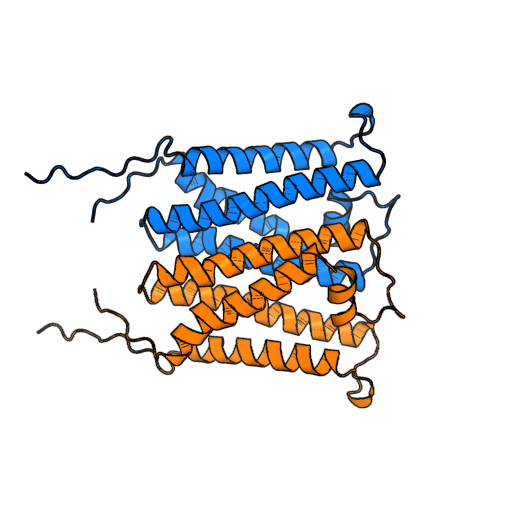102 ? -12.969 -9.461 -5.914 1 91 102 PHE B CA 1
ATOM 1999 C C . PHE B 1 102 ? -13.938 -9.945 -6.988 1 91 102 PHE B C 1
ATOM 2001 O O . PHE B 1 102 ? -14.047 -11.148 -7.23 1 91 102 PHE B O 1
ATOM 2008 N N . TYR B 1 103 ? -14.602 -9.031 -7.629 1 91.62 103 TYR B N 1
ATOM 2009 C CA . TYR B 1 103 ? -15.562 -9.375 -8.672 1 91.62 103 TYR B CA 1
ATOM 2010 C C . TYR B 1 103 ? -14.883 -10.117 -9.82 1 91.62 103 TYR B C 1
ATOM 2012 O O . TYR B 1 103 ? -15.383 -11.141 -10.281 1 91.62 103 TYR B O 1
ATOM 2020 N N . VAL B 1 104 ? -13.789 -9.609 -10.273 1 89.38 104 VAL B N 1
ATOM 2021 C CA . VAL B 1 104 ? -13.055 -10.219 -11.375 1 89.38 104 VAL B CA 1
ATOM 2022 C C . VAL B 1 104 ? -12.617 -11.625 -10.992 1 89.38 104 VAL B C 1
ATOM 2024 O O . VAL B 1 104 ? -12.711 -12.555 -11.805 1 89.38 104 VAL B O 1
ATOM 2027 N N . SER B 1 105 ? -12.094 -11.703 -9.781 1 88.56 105 SER B N 1
ATOM 2028 C CA . SER B 1 105 ? -11.672 -13.008 -9.289 1 88.56 105 SER B CA 1
ATOM 2029 C C . SER B 1 105 ? -12.82 -14 -9.297 1 88.56 105 SER B C 1
ATOM 2031 O O . SER B 1 105 ? -12.648 -15.156 -9.695 1 88.56 105 SER B O 1
ATOM 2033 N N . MET B 1 106 ? -14.023 -13.602 -8.93 1 91.12 106 MET B N 1
ATOM 2034 C CA . MET B 1 106 ? -15.195 -14.469 -8.891 1 91.12 106 MET B CA 1
ATOM 2035 C C . MET B 1 106 ? -15.586 -14.922 -10.289 1 91.12 106 MET B C 1
ATOM 2037 O O . MET B 1 106 ? -15.891 -16.094 -10.508 1 91.12 106 MET B O 1
ATOM 2041 N N . VAL B 1 107 ? -15.555 -14.023 -11.164 1 90.75 107 VAL B N 1
ATOM 2042 C CA . VAL B 1 107 ? -15.906 -14.328 -12.547 1 90.75 107 VAL B CA 1
ATOM 2043 C C . VAL B 1 107 ? -14.914 -15.344 -13.117 1 90.75 107 VAL B C 1
ATOM 2045 O O . VAL B 1 107 ? -15.32 -16.328 -13.742 1 90.75 107 VAL B O 1
ATOM 2048 N N . LYS B 1 108 ? -13.656 -15.156 -12.914 1 89.06 108 LYS B N 1
ATOM 2049 C CA . LYS B 1 108 ? -12.625 -16.047 -13.461 1 89.06 108 LYS B CA 1
ATOM 2050 C C . LYS B 1 108 ? -12.711 -17.438 -12.836 1 89.06 108 LYS B C 1
ATOM 2052 O O . LYS B 1 108 ? -12.297 -18.422 -13.445 1 89.06 108 LYS B O 1
ATOM 2057 N N . GLN B 1 109 ? -13.258 -17.484 -11.664 1 89.5 109 GLN B N 1
ATOM 2058 C CA . GLN B 1 109 ? -13.398 -18.766 -10.984 1 89.5 109 GLN B CA 1
ATOM 2059 C C . GLN B 1 109 ? -14.766 -19.391 -11.258 1 89.5 109 GLN B C 1
ATOM 2061 O O . GLN B 1 109 ? -15.109 -20.422 -10.68 1 89.5 109 GLN B O 1
ATOM 2066 N N . ASN B 1 110 ? -15.562 -18.672 -12.094 1 88.69 110 ASN B N 1
ATOM 2067 C CA . ASN B 1 110 ? -16.906 -19.109 -12.445 1 88.69 110 ASN B CA 1
ATOM 2068 C C . ASN B 1 110 ? -17.812 -19.172 -11.219 1 88.69 110 ASN B C 1
ATOM 2070 O O . ASN B 1 110 ? -18.578 -20.125 -11.062 1 88.69 110 ASN B O 1
ATOM 2074 N N . LYS B 1 111 ? -17.594 -18.359 -10.297 1 88.25 111 LYS B N 1
ATOM 2075 C CA . LYS B 1 111 ? -18.391 -18.25 -9.078 1 88.25 111 LYS B CA 1
ATOM 2076 C C . LYS B 1 111 ? -19.375 -17.078 -9.172 1 88.25 111 LYS B C 1
ATOM 2078 O O . LYS B 1 111 ? -19.5 -16.281 -8.234 1 88.25 111 LYS B O 1
ATOM 2083 N N . THR B 1 112 ? -20.016 -16.969 -10.25 1 86.31 112 THR B N 1
ATOM 2084 C CA . THR B 1 112 ? -20.938 -15.852 -10.406 1 86.31 112 THR B CA 1
ATOM 2085 C C . THR B 1 112 ? -22.281 -16.156 -9.766 1 86.31 112 THR B C 1
ATOM 2087 O O . THR B 1 112 ? -23.062 -15.25 -9.484 1 86.31 112 THR B O 1
ATOM 2090 N N . ASP B 1 113 ? -22.469 -17.5 -9.445 1 89.69 113 ASP B N 1
ATOM 2091 C CA . ASP B 1 113 ? -23.641 -17.922 -8.688 1 89.69 113 ASP B CA 1
ATOM 2092 C C . ASP B 1 113 ? -23.391 -17.859 -7.188 1 89.69 113 ASP B C 1
ATOM 2094 O O . ASP B 1 113 ? -22.422 -18.453 -6.684 1 89.69 113 ASP B O 1
ATOM 2098 N N . LEU B 1 114 ? -24.234 -17.234 -6.414 1 87.06 114 LEU B N 1
ATOM 2099 C CA . LEU B 1 114 ? -24.062 -17 -4.984 1 87.06 114 LEU B CA 1
ATOM 2100 C C . LEU B 1 114 ? -24 -18.328 -4.227 1 87.06 114 LEU B C 1
ATOM 2102 O O . LEU B 1 114 ? -23.375 -18.406 -3.166 1 87.06 114 LEU B O 1
ATOM 2106 N N . SER B 1 115 ? -24.609 -19.312 -4.746 1 89.94 115 SER B N 1
ATOM 2107 C CA . SER B 1 115 ? -24.641 -20.609 -4.09 1 89.94 115 SER B CA 1
ATOM 2108 C C . SER B 1 115 ? -23.25 -21.25 -4.043 1 89.94 115 SER B C 1
ATOM 2110 O O . SER B 1 115 ? -23 -22.141 -3.236 1 89.94 115 SER B O 1
ATOM 2112 N N . LYS B 1 116 ? -22.422 -20.75 -4.828 1 87.69 116 LYS B N 1
ATOM 2113 C CA . LYS B 1 116 ? -21.078 -21.312 -4.914 1 87.69 116 LYS B CA 1
ATOM 2114 C C . LYS B 1 116 ? -20.109 -20.578 -3.992 1 87.69 116 LYS B C 1
ATOM 2116 O O . LYS B 1 116 ? -18.953 -20.969 -3.857 1 87.69 116 LYS B O 1
ATOM 2121 N N . TRP B 1 117 ? -20.578 -19.625 -3.283 1 88.44 117 TRP B N 1
ATOM 2122 C CA . TRP B 1 117 ? -19.688 -18.781 -2.496 1 88.44 117 TRP B CA 1
ATOM 2123 C C . TRP B 1 117 ? -19.312 -19.453 -1.183 1 88.44 117 TRP B C 1
ATOM 2125 O O . TRP B 1 117 ? -20.156 -20.078 -0.539 1 88.44 117 TRP B O 1
ATOM 2135 N N . LEU B 1 118 ? -18.109 -19.297 -0.863 1 83.5 118 LEU B N 1
ATOM 2136 C CA . LEU B 1 118 ? -17.594 -19.75 0.429 1 83.5 118 LEU B CA 1
ATOM 2137 C C . LEU B 1 118 ? -17.781 -18.672 1.489 1 83.5 118 LEU B C 1
ATOM 2139 O O . LEU B 1 118 ? -17.953 -17.484 1.16 1 83.5 118 LEU B O 1
ATOM 2143 N N . PRO B 1 119 ? -17.781 -19.094 2.797 1 84.56 119 PRO B N 1
ATOM 2144 C CA . PRO B 1 119 ? -17.906 -18.078 3.857 1 84.56 119 PRO B CA 1
ATOM 2145 C C . PRO B 1 119 ? -16.859 -16.969 3.736 1 84.56 119 PRO B C 1
ATOM 2147 O O . PRO B 1 119 ? -17.156 -15.812 4.023 1 84.56 119 PRO B O 1
ATOM 2150 N N . GLY B 1 120 ? -15.688 -17.297 3.27 1 84.19 120 GLY B N 1
ATOM 2151 C CA . GLY B 1 120 ? -14.633 -16.297 3.082 1 84.19 120 GLY B CA 1
ATOM 2152 C C . GLY B 1 120 ? -14.969 -15.266 2.025 1 84.19 120 GLY B C 1
ATOM 2153 O O . GLY B 1 120 ? -14.617 -14.094 2.166 1 84.19 120 GLY B O 1
ATOM 2154 N N . ASP B 1 121 ? -15.641 -15.656 1.04 1 88.5 121 ASP B N 1
ATOM 2155 C CA . ASP B 1 121 ? -16.062 -14.742 -0.014 1 88.5 121 ASP B CA 1
ATOM 2156 C C . ASP B 1 121 ? -17.031 -13.695 0.526 1 88.5 121 ASP B C 1
ATOM 2158 O O . ASP B 1 121 ? -16.875 -12.5 0.262 1 88.5 121 ASP B O 1
ATOM 2162 N N . TRP B 1 122 ? -17.953 -14.234 1.334 1 90.25 122 TRP B N 1
ATOM 2163 C CA . TRP B 1 122 ? -18.938 -13.344 1.934 1 90.25 122 TRP B CA 1
ATOM 2164 C C . TRP B 1 122 ? -18.266 -12.328 2.859 1 90.25 122 TRP B C 1
ATOM 2166 O O . TRP B 1 122 ? -18.547 -11.133 2.791 1 90.25 122 TRP B O 1
ATOM 2176 N N . PHE B 1 123 ? -17.422 -12.805 3.67 1 87.81 123 PHE B N 1
ATOM 2177 C CA . PHE B 1 123 ? -16.75 -11.945 4.637 1 87.81 123 PHE B CA 1
ATOM 2178 C C . PHE B 1 123 ? -15.945 -10.867 3.934 1 87.81 123 PHE B C 1
ATOM 2180 O O . PHE B 1 123 ? -16.016 -9.688 4.297 1 87.81 123 PHE B O 1
ATOM 2187 N N . ASN B 1 124 ? -15.203 -11.219 2.986 1 89.5 124 ASN B N 1
ATOM 2188 C CA . ASN B 1 124 ? -14.359 -10.273 2.264 1 89.5 124 ASN B CA 1
ATOM 2189 C C . ASN B 1 124 ? -15.18 -9.172 1.613 1 89.5 124 ASN B C 1
ATOM 2191 O O . ASN B 1 124 ? -14.859 -7.988 1.744 1 89.5 124 ASN B O 1
ATOM 2195 N N . LEU B 1 125 ? -16.203 -9.578 0.957 1 92.81 125 LEU B N 1
ATOM 2196 C CA . LEU B 1 125 ? -17.016 -8.602 0.238 1 92.81 125 LEU B CA 1
ATOM 2197 C C . LEU B 1 125 ? -17.75 -7.68 1.209 1 92.81 125 LEU B C 1
ATOM 2199 O O . LEU B 1 125 ? -17.734 -6.461 1.035 1 92.81 125 LEU B O 1
ATOM 2203 N N . LEU B 1 126 ? -18.375 -8.266 2.238 1 94.38 126 LEU B N 1
ATOM 2204 C CA . LEU B 1 126 ? -19.172 -7.484 3.172 1 94.38 126 LEU B CA 1
ATOM 2205 C C . LEU B 1 126 ? -18.297 -6.535 3.982 1 94.38 126 LEU B C 1
ATOM 2207 O O . LEU B 1 126 ? -18.656 -5.375 4.195 1 94.38 126 LEU B O 1
ATOM 2211 N N . PHE B 1 127 ? -17.219 -7.035 4.395 1 95.19 127 PHE B N 1
ATOM 2212 C CA . PHE B 1 127 ? -16.312 -6.203 5.188 1 95.19 127 PHE B CA 1
ATOM 2213 C C . PHE B 1 127 ? -15.758 -5.055 4.352 1 95.19 127 PHE B C 1
ATOM 2215 O O . PHE B 1 127 ? -15.758 -3.904 4.789 1 95.19 127 PHE B O 1
ATOM 2222 N N . THR B 1 128 ? -15.242 -5.344 3.193 1 95.62 128 THR B N 1
ATOM 2223 C CA . THR B 1 128 ? -14.664 -4.324 2.328 1 95.62 128 THR B CA 1
ATOM 2224 C C . THR B 1 128 ? -15.719 -3.293 1.93 1 95.62 128 THR B C 1
ATOM 2226 O O . THR B 1 128 ? -15.438 -2.096 1.875 1 95.62 128 THR B O 1
ATOM 2229 N N . THR B 1 129 ? -16.922 -3.756 1.65 1 97.56 129 THR B N 1
ATOM 2230 C CA . THR B 1 129 ? -18.016 -2.852 1.303 1 97.56 129 THR B CA 1
ATOM 2231 C C . THR B 1 129 ? -18.391 -1.98 2.496 1 97.56 129 THR B C 1
ATOM 2233 O O . THR B 1 129 ? -18.641 -0.784 2.342 1 97.56 129 THR B O 1
ATOM 2236 N N . TRP B 1 130 ? -18.391 -2.582 3.604 1 97.75 130 TRP B N 1
ATOM 2237 C CA . TRP B 1 130 ? -18.719 -1.866 4.832 1 97.75 130 TRP B CA 1
ATOM 2238 C C . TRP B 1 130 ? -17.734 -0.726 5.078 1 97.75 130 TRP B C 1
ATOM 2240 O O . TRP B 1 130 ? -18.141 0.413 5.32 1 97.75 130 TRP B O 1
ATOM 2250 N N . VAL B 1 131 ? -16.469 -0.978 5.027 1 97.44 131 VAL B N 1
ATOM 2251 C CA . VAL B 1 131 ? -15.461 0.053 5.289 1 97.44 131 VAL B CA 1
ATOM 2252 C C . VAL B 1 131 ? -15.531 1.126 4.203 1 97.44 131 VAL B C 1
ATOM 2254 O O . VAL B 1 131 ? -15.352 2.314 4.484 1 97.44 131 VAL B O 1
ATOM 2257 N N . ALA B 1 132 ? -15.766 0.752 2.98 1 98.19 132 ALA B N 1
ATOM 2258 C CA . ALA B 1 132 ? -15.914 1.712 1.892 1 98.19 132 ALA B CA 1
ATOM 2259 C C . ALA B 1 132 ? -17.078 2.658 2.154 1 98.19 132 ALA B C 1
ATOM 2261 O O . ALA B 1 132 ? -16.984 3.865 1.921 1 98.19 132 ALA B O 1
ATOM 2262 N N . LEU B 1 133 ? -18.156 2.143 2.688 1 98 133 LEU B N 1
ATOM 2263 C CA . LEU B 1 133 ? -19.328 2.949 2.965 1 98 133 LEU B CA 1
ATOM 2264 C C . LEU B 1 133 ? -19.062 3.949 4.082 1 98 133 LEU B C 1
ATOM 2266 O O . LEU B 1 133 ? -19.531 5.086 4.035 1 98 133 LEU B O 1
ATOM 2270 N N . ILE B 1 134 ? -18.344 3.51 5.035 1 97.69 134 ILE B N 1
ATOM 2271 C CA . ILE B 1 134 ? -17.969 4.406 6.117 1 97.69 134 ILE B CA 1
ATOM 2272 C C . ILE B 1 134 ? -17.172 5.586 5.559 1 97.69 134 ILE B C 1
ATOM 2274 O O . ILE B 1 134 ? -17.406 6.734 5.938 1 97.69 134 ILE B O 1
ATOM 2278 N N . ARG B 1 135 ? -16.312 5.344 4.668 1 97.88 135 ARG B N 1
ATOM 2279 C CA . ARG B 1 135 ? -15.469 6.395 4.09 1 97.88 135 ARG B CA 1
ATOM 2280 C C . ARG B 1 135 ? -16.297 7.316 3.197 1 97.88 135 ARG B C 1
ATOM 2282 O O . ARG B 1 135 ? -16.062 8.531 3.17 1 97.88 135 ARG B O 1
ATOM 2289 N N . VAL B 1 136 ? -17.188 6.703 2.465 1 97.88 136 VAL B N 1
ATOM 2290 C CA . VAL B 1 136 ? -18.062 7.516 1.631 1 97.88 136 VAL B CA 1
ATOM 2291 C C . VAL B 1 136 ? -18.875 8.477 2.508 1 97.88 136 VAL B C 1
ATOM 2293 O O . VAL B 1 136 ? -19.016 9.656 2.18 1 97.88 136 VAL B O 1
ATOM 2296 N N . ALA B 1 137 ? -19.422 7.988 3.57 1 97.12 137 ALA B N 1
ATOM 2297 C CA . ALA B 1 137 ? -20.172 8.828 4.496 1 97.12 137 ALA B CA 1
ATOM 2298 C C . ALA B 1 137 ? -19.297 9.938 5.07 1 97.12 137 ALA B C 1
ATOM 2300 O O . ALA B 1 137 ? -19.719 11.094 5.121 1 97.12 137 ALA B O 1
ATOM 2301 N N . PHE B 1 138 ? -18.109 9.602 5.496 1 96.56 138 PHE B N 1
ATOM 2302 C CA . PHE B 1 138 ? -17.172 10.57 6.055 1 96.56 138 PHE B CA 1
ATOM 2303 C C . PHE B 1 138 ? -16.812 11.641 5.023 1 96.56 138 PHE B C 1
ATOM 2305 O O . PHE B 1 138 ? -16.875 12.836 5.316 1 96.56 138 PHE B O 1
ATOM 2312 N N . LEU B 1 139 ? -16.531 11.227 3.787 1 96.25 139 LEU B N 1
ATOM 2313 C CA . LEU B 1 139 ? -16.109 12.148 2.73 1 96.25 139 LEU B CA 1
ATOM 2314 C C . LEU B 1 139 ? -17.281 13.008 2.275 1 96.25 139 LEU B C 1
ATOM 2316 O O . LEU B 1 139 ? -17.094 14.133 1.809 1 96.25 139 LEU B O 1
ATOM 2320 N N . GLY B 1 140 ? -18.453 12.508 2.461 1 94.62 140 GLY B N 1
ATOM 2321 C CA . GLY B 1 140 ? -19.656 13.258 2.135 1 94.62 140 GLY B CA 1
ATOM 2322 C C . GLY B 1 140 ? -20.031 14.273 3.199 1 94.62 140 GLY B C 1
ATOM 2323 O O . GLY B 1 140 ? -20.938 15.086 2.998 1 94.62 140 GLY B O 1
ATOM 2324 N N . GLY B 1 141 ? -19.438 14.195 4.402 1 91.38 141 GLY B N 1
ATOM 2325 C CA . GLY B 1 141 ? -19.641 15.188 5.441 1 91.38 141 GLY B CA 1
ATOM 2326 C C . GLY B 1 141 ? -20.641 14.766 6.492 1 91.38 141 GLY B C 1
ATOM 2327 O O . GLY B 1 141 ? -21.078 15.586 7.309 1 91.38 141 GLY B O 1
ATOM 2328 N N . LEU B 1 142 ? -21.016 13.586 6.332 1 89 142 LEU B N 1
ATOM 2329 C CA . LEU B 1 142 ? -21.938 13.102 7.352 1 89 142 LEU B CA 1
ATOM 2330 C C . LEU B 1 142 ? -21.266 13.016 8.711 1 89 142 LEU B C 1
ATOM 2332 O O . LEU B 1 142 ? -20.328 12.242 8.891 1 89 142 LEU B O 1
ATOM 2336 N N . GLY B 1 143 ? -21.734 13.898 9.672 1 85 143 GLY B N 1
ATOM 2337 C CA . GLY B 1 143 ? -21.156 13.875 11.008 1 85 143 GLY B CA 1
ATOM 2338 C C . GLY B 1 143 ? -19.875 14.664 11.117 1 85 143 GLY B C 1
ATOM 2339 O O . GLY B 1 143 ? -19.094 14.469 12.055 1 85 143 GLY B O 1
ATOM 2340 N N . VAL B 1 144 ? -19.516 15.328 10.172 1 81.25 144 VAL B N 1
ATOM 2341 C CA . VAL B 1 144 ? -18.312 16.141 10.133 1 81.25 144 VAL B CA 1
ATOM 2342 C C . VAL B 1 144 ? -18.688 17.609 9.906 1 81.25 144 VAL B C 1
ATOM 2344 O O . VAL B 1 144 ? -19.469 17.922 9.008 1 81.25 144 VAL B O 1
ATOM 2347 N N . SER B 1 145 ? -18.562 18.453 10.922 1 73.75 145 SER B N 1
ATOM 2348 C CA . SER B 1 145 ? -18.938 19.859 10.797 1 73.75 145 SER B CA 1
ATOM 2349 C C . SER B 1 145 ? -17.719 20.766 10.844 1 73.75 145 SER B C 1
ATOM 2351 O O . SER B 1 145 ? -16.719 20.422 11.477 1 73.75 145 SER B O 1
ATOM 2353 N N . GLU B 1 146 ? -17.531 21.547 9.812 1 66.19 146 GLU B N 1
ATOM 2354 C CA . GLU B 1 146 ? -16.531 22.594 9.914 1 66.19 146 GLU B CA 1
ATOM 2355 C C . GLU B 1 146 ? -17.094 23.828 10.609 1 66.19 146 GLU B C 1
ATOM 2357 O O . GLU B 1 146 ? -18.188 24.281 10.266 1 66.19 146 GLU B O 1
ATOM 2362 N N . ASP B 1 147 ? -16.953 23.984 11.898 1 56.81 147 ASP B N 1
ATOM 2363 C CA . ASP B 1 147 ? -17.484 25.172 12.555 1 56.81 147 ASP B CA 1
ATOM 2364 C C . ASP B 1 147 ? -17.094 26.438 11.781 1 56.81 147 ASP B C 1
ATOM 2366 O O . ASP B 1 147 ? -15.906 26.703 11.578 1 56.81 147 ASP B O 1
ATOM 2370 N N . LYS B 1 148 ? -17.891 26.797 10.719 1 52.97 148 LYS B N 1
ATOM 2371 C CA . LYS B 1 148 ? -17.703 28.109 10.117 1 52.97 148 LYS B CA 1
ATOM 2372 C C . LYS B 1 148 ? -17.625 29.188 11.195 1 52.97 148 LYS B C 1
ATOM 2374 O O . LYS B 1 148 ? -18.531 29.312 12.031 1 52.97 148 LYS B O 1
ATOM 2379 N N . VAL B 1 149 ? -16.531 29.391 11.766 1 52 149 VAL B N 1
ATOM 2380 C CA . VAL B 1 149 ? -16.438 30.609 12.57 1 52 149 VAL B CA 1
ATOM 2381 C C . VAL B 1 149 ? -17.094 31.781 11.828 1 52 149 VAL B C 1
ATOM 2383 O O . VAL B 1 149 ? -16.672 32.125 10.719 1 52 149 VAL B O 1
ATOM 2386 N N . LYS B 1 150 ? -18.281 32.094 12.047 1 50.75 150 LYS B N 1
ATOM 2387 C CA . LYS B 1 150 ? -18.891 33.375 11.656 1 50.75 150 LYS B CA 1
ATOM 2388 C C . LYS B 1 150 ? -18 34.562 12.047 1 50.75 150 LYS B C 1
ATOM 2390 O O . LYS B 1 150 ? -17.578 34.656 13.203 1 50.75 150 LYS B O 1
ATOM 2395 N N . ARG B 1 151 ? -17.141 35.062 11.164 1 50.66 151 ARG B N 1
ATOM 2396 C CA . ARG B 1 151 ? -16.547 36.344 11.43 1 50.66 151 ARG B CA 1
ATOM 2397 C C . ARG B 1 151 ? -17.531 37.281 12.117 1 50.66 151 ARG B C 1
ATOM 2399 O O . ARG B 1 151 ? -18.703 37.344 11.719 1 50.66 151 ARG B O 1
ATOM 2406 N N . PRO B 1 152 ? -17.109 37.781 13.227 1 49.16 152 PRO B N 1
ATOM 2407 C CA . PRO B 1 152 ? -18.031 38.812 13.734 1 49.16 152 PRO B CA 1
ATOM 2408 C C . PRO B 1 152 ? -18.375 39.875 12.68 1 49.16 152 PRO B C 1
ATOM 2410 O O . PRO B 1 152 ? -17.594 40.094 11.758 1 49.16 152 PRO B O 1
#

Solvent-accessible surface area (backbone atoms only — not comparable to full-atom values): 16314 Å² total; per-residue (Å²): 128,69,65,49,45,67,43,63,67,56,53,46,41,49,41,46,49,48,23,50,53,32,49,55,52,27,48,34,28,72,76,37,41,60,59,54,46,42,57,77,40,54,60,91,79,53,71,83,42,73,62,71,52,40,52,54,35,42,51,44,20,35,49,38,46,33,52,24,42,48,25,50,46,50,51,70,73,48,72,54,55,70,58,50,46,49,54,44,52,40,45,38,53,34,38,52,46,52,52,52,49,50,51,52,52,30,53,78,67,68,44,76,49,74,88,68,58,47,74,52,54,52,49,52,52,53,50,46,50,50,57,36,50,53,41,50,40,51,72,72,40,61,65,44,44,70,56,71,73,73,74,129,127,68,66,48,47,66,42,64,67,56,52,47,40,48,42,46,51,48,22,51,55,32,49,54,51,28,47,33,28,72,76,38,41,61,59,55,49,43,59,78,40,54,58,91,81,53,70,80,42,73,62,70,52,39,51,52,35,43,50,44,21,35,49,36,46,33,52,24,42,47,26,48,45,50,50,68,73,48,71,54,58,70,58,50,45,50,55,44,52,40,47,39,53,34,37,52,47,53,51,51,48,51,53,53,53,29,51,78,68,68,45,76,50,75,87,66,58,50,75,52,54,52,49,53,51,52,49,46,50,49,55,36,50,53,41,51,41,51,73,70,37,60,64,45,44,70,56,72,74,74,73,128

Nearest PDB structures (foldseek):
  8a3k-assembly1_UNK  TM=5.708E-01  e=3.304E+00  synthetic construct
  8u8f-assembly1_R  TM=2.653E-01  e=7.303E+00  Homo sapiens
  8a3k-assembly1_UNK  TM=5.702E-01  e=3.388E+00  synthetic construct
  8u8f-assembly1_R  TM=2.651E-01  e=7.455E+00  Homo sapiens

pLDDT: mean 90.29, std 11.19, range [44.12, 98.81]

Organism: NCBI:txid1448308

Sequence (304 aa):
MTTPNIHSFYRIWFTIVDPTVLFFTVLTCIVSPATLLGTILPPSVVPYDSLSHGILLYQIGALYAFMGIMYGVLQRATSDLRLWKIVQGATLMVDLSLIVVFYVSMVKQNKTDLSKWLPGDWFNLLFTTWVALIRVAFLGGLGVSEDKVKRPMTTPNIHSFYRIWFTIVDPTVLFFTVLTCIVSPATLLGTILPPSVVPYDSLSHGILLYQIGALYAFMGIMYGVLQRATSDLRLWKIVQGATLMVDLSLIVVFYVSMVKQNKTDLSKWLPGDWFNLLFTTWVALIRVAFLGGLGVSEDKVKRP